Protein AF-A0A9W9PNL8-F1 (afdb_monomer)

Organism: NCBI:txid1132637

pLDDT: mean 71.28, std 20.18, range [30.25, 95.06]

Secondary structure (DSSP, 8-state):
----------HHHHHHHHHHHHHHHHHHHHHHHHHHHHHHHHHTT-S-HHHHHHHHTTT-TTTT--------TTS-HHHHHHHHHHHT--SGGGGGTPPPTTTT-EEPPS--SHHHHHHHHHHHHHHHHHHHHHH-S-TT------HHHHHHHHH-SEE----TTS-SS-HHHHHHHHHHHHHHHHHHHT-S-----------------------

Solvent-accessible surface area (backbone atoms only — not comparable to full-atom values): 13381 Å² total; per-residue (Å²): 134,86,82,76,83,75,74,86,68,51,67,60,55,52,43,51,51,50,53,50,54,46,28,54,54,36,28,54,54,45,51,51,51,52,37,53,53,43,54,53,52,57,72,65,64,65,94,43,55,69,63,47,43,64,70,44,27,86,67,41,73,66,58,74,56,82,78,80,78,81,68,61,91,83,57,60,68,66,64,56,51,42,53,51,58,47,50,66,53,80,47,70,75,58,55,69,74,58,76,56,87,52,36,35,22,54,36,71,44,77,48,81,46,72,68,56,44,50,55,50,43,55,49,50,27,51,54,52,35,56,53,46,58,74,76,45,95,58,92,84,74,76,59,75,73,58,66,67,57,56,41,41,37,66,71,25,62,44,75,42,81,65,65,70,61,78,53,94,50,64,66,69,57,59,53,50,53,51,51,54,52,50,53,53,50,51,54,60,67,63,69,59,83,77,85,72,85,81,85,82,85,85,92,79,88,84,84,92,83,85,88,90,82,88,133

Sequence (215 aa):
MSSGAQSDTNPGETMRLAVERFRTRMESSNRCFIQDCVDEIEAMRLLTEDGKFSLMRPYWYELGVTGLSDWNYDAPRGPVLRARETENVSRLEDLKTIFHEHMDGIIPPMLVTDKWRQIFLETIENVCNEAAVQDKKDEDFHIPVCDELGHFIKYANGVQHPDFCRSGKASTQYIKEHLDLRHKTLARNSTRPLVIERRFEPLCPPSVQGMTNMQ

Structure (mmCIF, N/CA/C/O backbone):
data_AF-A0A9W9PNL8-F1
#
_entry.id   AF-A0A9W9PNL8-F1
#
loop_
_atom_site.group_PDB
_atom_site.id
_atom_site.type_symbol
_atom_site.label_atom_id
_atom_site.label_alt_id
_atom_site.label_comp_id
_atom_site.label_asym_id
_atom_site.label_entity_id
_atom_site.label_seq_id
_atom_site.pdbx_PDB_ins_code
_atom_site.Cartn_x
_atom_site.Cartn_y
_atom_site.Cartn_z
_atom_site.occupancy
_atom_site.B_iso_or_equiv
_atom_site.auth_seq_id
_atom_site.auth_comp_id
_atom_site.auth_asym_id
_atom_site.auth_atom_id
_atom_site.pdbx_PDB_model_num
ATOM 1 N N . MET A 1 1 ? 5.264 -40.885 -23.121 1.00 36.53 1 MET A N 1
ATOM 2 C CA . MET A 1 1 ? 6.037 -39.691 -22.724 1.00 36.53 1 MET A CA 1
ATOM 3 C C . MET A 1 1 ? 5.037 -38.567 -22.534 1.00 36.53 1 MET A C 1
ATOM 5 O O . MET A 1 1 ? 4.408 -38.177 -23.506 1.00 36.53 1 MET A O 1
ATOM 9 N N . SER A 1 2 ? 4.778 -38.174 -21.286 1.00 40.66 2 SER A N 1
ATOM 10 C CA . SER A 1 2 ? 3.803 -37.127 -20.965 1.00 40.66 2 SER A CA 1
ATOM 11 C C . SER A 1 2 ? 4.512 -35.780 -21.056 1.00 40.66 2 SER A C 1
ATOM 13 O O . SER A 1 2 ? 5.434 -35.522 -20.285 1.00 40.66 2 SER A O 1
ATOM 15 N N . SER A 1 3 ? 4.145 -34.976 -22.051 1.00 45.09 3 SER A N 1
ATOM 16 C CA . SER A 1 3 ? 4.604 -33.597 -22.194 1.00 45.09 3 SER A CA 1
ATOM 17 C C . SER A 1 3 ? 3.901 -32.770 -21.120 1.00 45.09 3 SER A C 1
ATOM 19 O O . SER A 1 3 ? 2.686 -32.585 -21.160 1.00 45.09 3 SER A O 1
ATOM 21 N N . GLY A 1 4 ? 4.656 -32.368 -20.097 1.00 41.53 4 GLY A N 1
ATOM 22 C CA . GLY A 1 4 ? 4.185 -31.422 -19.096 1.00 41.53 4 GLY A CA 1
ATOM 23 C C . GLY A 1 4 ? 3.930 -30.077 -19.764 1.00 41.53 4 GLY A C 1
ATOM 24 O O . GLY A 1 4 ? 4.811 -29.546 -20.434 1.00 41.53 4 GLY A O 1
ATOM 25 N N . ALA A 1 5 ? 2.721 -29.550 -19.590 1.00 45.75 5 ALA A N 1
ATOM 26 C CA . ALA A 1 5 ? 2.359 -28.213 -20.020 1.00 45.75 5 ALA A CA 1
ATOM 27 C C . ALA A 1 5 ? 3.244 -27.192 -19.286 1.00 45.75 5 ALA A C 1
ATOM 29 O O . ALA A 1 5 ? 3.021 -26.898 -18.112 1.00 45.75 5 ALA A O 1
ATOM 30 N N . GLN A 1 6 ? 4.261 -26.664 -19.968 1.00 48.19 6 GLN A N 1
ATOM 31 C CA . GLN A 1 6 ? 4.827 -25.370 -19.608 1.00 48.19 6 GLN A CA 1
ATOM 32 C C . GLN A 1 6 ? 3.713 -24.350 -19.840 1.00 48.19 6 GLN A C 1
ATOM 34 O O . GLN A 1 6 ? 3.309 -24.127 -20.979 1.00 48.19 6 GLN A O 1
ATOM 39 N N . SER A 1 7 ? 3.159 -23.776 -18.772 1.00 52.50 7 SER A N 1
ATOM 40 C CA . SER A 1 7 ? 2.332 -22.588 -18.938 1.00 52.50 7 SER A CA 1
ATOM 41 C C . SER A 1 7 ? 3.253 -21.470 -19.416 1.00 52.50 7 SER A C 1
ATOM 43 O O . SER A 1 7 ? 4.093 -20.995 -18.648 1.00 52.50 7 SER A O 1
ATOM 45 N N . ASP A 1 8 ? 3.112 -21.072 -20.681 1.00 54.34 8 ASP A N 1
ATOM 46 C CA . ASP A 1 8 ? 3.615 -19.802 -21.211 1.00 54.34 8 ASP A CA 1
ATOM 47 C C . ASP A 1 8 ? 3.044 -18.677 -20.346 1.00 54.34 8 ASP A C 1
ATOM 49 O O . ASP A 1 8 ? 1.944 -18.166 -20.564 1.00 54.34 8 ASP A O 1
ATOM 53 N N . THR A 1 9 ? 3.751 -18.349 -19.271 1.00 67.44 9 THR A N 1
ATOM 54 C CA . THR A 1 9 ? 3.271 -17.378 -18.297 1.00 67.44 9 THR A CA 1
ATOM 55 C C . THR A 1 9 ? 3.863 -16.047 -18.712 1.00 67.44 9 THR A C 1
ATOM 57 O O . THR A 1 9 ? 5.025 -15.766 -18.432 1.00 67.44 9 THR A O 1
ATOM 60 N N . ASN A 1 10 ? 3.072 -15.261 -19.446 1.00 87.38 10 ASN A N 1
ATOM 61 C CA . ASN A 1 10 ? 3.422 -13.905 -19.866 1.00 87.38 10 ASN A CA 1
ATOM 62 C C . ASN A 1 10 ? 4.038 -13.136 -18.672 1.00 87.38 10 ASN A C 1
ATOM 64 O O . ASN A 1 10 ? 3.375 -13.022 -17.638 1.00 87.38 10 ASN A O 1
ATOM 68 N N . PRO A 1 11 ? 5.273 -12.609 -18.773 1.00 86.44 11 PRO A N 1
ATOM 69 C CA . PRO A 1 11 ? 5.954 -11.946 -17.657 1.00 86.44 11 PRO A CA 1
ATOM 70 C C . PRO A 1 11 ? 5.155 -10.758 -17.103 1.00 86.44 11 PRO A C 1
ATOM 72 O O . PRO A 1 11 ? 5.094 -10.562 -15.887 1.00 86.44 11 PRO A O 1
ATOM 75 N N . GLY A 1 12 ? 4.436 -10.031 -17.964 1.00 88.06 12 GLY A N 1
ATOM 76 C CA . GLY A 1 12 ? 3.546 -8.950 -17.545 1.00 88.06 12 GLY A CA 1
ATOM 77 C C . GLY A 1 12 ? 2.319 -9.430 -16.764 1.00 88.06 12 GLY A C 1
ATOM 78 O O . GLY A 1 12 ? 1.821 -8.703 -15.905 1.00 88.06 12 GLY A O 1
ATOM 79 N N . GLU A 1 13 ? 1.840 -10.645 -17.027 1.00 91.38 13 GLU A N 1
ATOM 80 C CA . GLU A 1 13 ? 0.741 -11.268 -16.282 1.00 91.38 13 GLU A CA 1
ATOM 81 C C . GLU A 1 13 ? 1.237 -11.854 -14.954 1.00 91.38 13 GLU A C 1
ATOM 83 O O . GLU A 1 13 ? 0.602 -11.677 -13.915 1.00 91.38 13 GLU A O 1
ATOM 88 N N . THR A 1 14 ? 2.425 -12.462 -14.957 1.00 93.75 14 THR A N 1
ATOM 89 C CA . THR A 1 14 ? 3.111 -12.903 -13.735 1.00 93.75 14 THR A CA 1
ATOM 90 C C . THR A 1 14 ? 3.314 -11.737 -12.770 1.00 93.75 14 THR A C 1
ATOM 92 O O . THR A 1 14 ? 2.994 -11.860 -11.587 1.00 93.75 14 THR A O 1
ATOM 95 N N . MET A 1 15 ? 3.785 -10.587 -13.266 1.00 94.12 15 MET A N 1
ATOM 96 C CA . MET A 1 15 ? 3.968 -9.384 -12.453 1.00 94.12 15 MET A CA 1
ATOM 97 C C . MET A 1 15 ? 2.635 -8.845 -11.920 1.00 94.12 15 MET A C 1
ATOM 99 O O . MET A 1 15 ? 2.543 -8.529 -10.734 1.00 94.12 15 MET A O 1
ATOM 103 N N . ARG A 1 16 ? 1.583 -8.800 -12.753 1.00 93.81 16 ARG A N 1
ATOM 104 C CA . ARG A 1 16 ? 0.232 -8.400 -12.320 1.00 93.81 16 ARG A CA 1
ATOM 105 C C . ARG A 1 16 ? -0.234 -9.238 -11.132 1.00 93.81 16 ARG A C 1
ATOM 107 O O . ARG A 1 16 ? -0.609 -8.694 -10.096 1.00 93.81 16 ARG A O 1
ATOM 114 N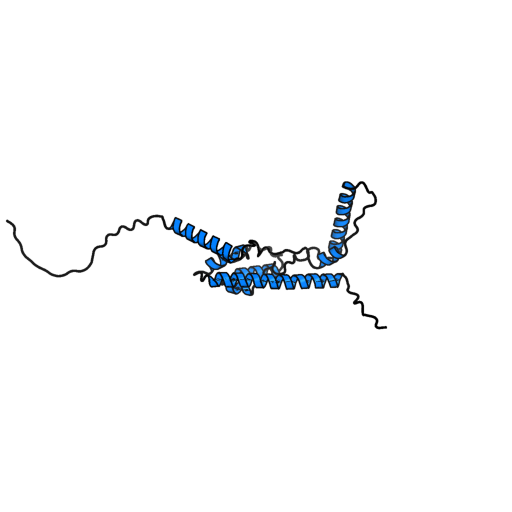 N . LEU A 1 17 ? -0.146 -10.562 -11.263 1.00 94.75 17 LEU A N 1
ATOM 115 C CA . LEU A 1 17 ? -0.537 -11.507 -10.217 1.00 94.75 17 LEU A CA 1
ATOM 116 C C . LEU A 1 17 ? 0.339 -11.380 -8.965 1.00 94.75 17 LEU A C 1
ATOM 118 O O . LEU A 1 17 ? -0.160 -11.536 -7.852 1.00 94.75 17 LEU A O 1
ATOM 122 N N . ALA A 1 18 ? 1.635 -11.103 -9.118 1.00 94.19 18 ALA A N 1
ATOM 123 C CA . ALA A 1 18 ? 2.538 -10.890 -7.990 1.00 94.19 18 ALA A CA 1
ATOM 124 C C . ALA A 1 18 ? 2.160 -9.631 -7.195 1.00 94.19 18 ALA A C 1
ATOM 126 O O . ALA A 1 18 ? 2.044 -9.697 -5.969 1.00 94.19 18 ALA A O 1
ATOM 127 N N . VAL A 1 19 ? 1.897 -8.517 -7.886 1.00 90.94 19 VAL A N 1
ATOM 128 C CA . VAL A 1 19 ? 1.433 -7.265 -7.272 1.00 90.94 19 VAL A CA 1
ATOM 129 C C . VAL A 1 19 ? 0.074 -7.462 -6.601 1.00 90.94 19 VAL A C 1
ATOM 131 O O . VAL A 1 19 ? -0.110 -7.026 -5.469 1.00 90.94 19 VAL A O 1
ATOM 134 N N . GLU A 1 20 ? -0.863 -8.173 -7.227 1.00 93.12 20 GLU A N 1
ATOM 135 C CA . GLU A 1 20 ? -2.165 -8.479 -6.618 1.00 93.12 20 GLU A CA 1
ATOM 136 C C . GLU A 1 20 ? -2.035 -9.330 -5.352 1.00 93.12 20 GLU A C 1
ATOM 138 O O . GLU A 1 20 ? -2.621 -8.998 -4.322 1.00 93.12 20 GLU A O 1
ATOM 143 N N . ARG A 1 21 ? -1.208 -10.381 -5.378 1.00 94.56 21 ARG A N 1
ATOM 144 C CA . ARG A 1 21 ? -0.931 -11.196 -4.183 1.00 94.56 21 ARG A CA 1
ATOM 145 C C . ARG A 1 21 ? -0.302 -10.367 -3.069 1.00 94.56 21 ARG A C 1
ATOM 147 O O . ARG A 1 21 ? -0.660 -10.551 -1.905 1.00 94.56 21 ARG A O 1
ATOM 154 N N . PHE A 1 22 ? 0.621 -9.468 -3.413 1.00 91.81 22 PHE A N 1
ATOM 155 C CA . PHE A 1 22 ? 1.216 -8.540 -2.457 1.00 91.81 22 PHE A CA 1
ATOM 156 C C . PHE A 1 22 ? 0.147 -7.637 -1.834 1.00 91.81 22 PHE A C 1
ATOM 158 O O . PHE A 1 22 ? 0.047 -7.607 -0.609 1.00 91.81 22 PHE A O 1
ATOM 165 N N . ARG A 1 23 ? -0.702 -7.001 -2.656 1.00 90.75 23 ARG A N 1
ATOM 166 C CA . ARG A 1 23 ? -1.816 -6.144 -2.211 1.00 90.75 23 ARG A CA 1
ATOM 167 C C . ARG A 1 23 ? -2.710 -6.868 -1.218 1.00 90.75 23 ARG A C 1
ATOM 169 O O . ARG A 1 23 ? -2.900 -6.388 -0.109 1.00 90.75 23 ARG A O 1
ATOM 176 N N . THR A 1 24 ? -3.200 -8.054 -1.578 1.00 90.25 24 THR A N 1
ATOM 177 C CA . THR A 1 24 ? -4.095 -8.834 -0.714 1.00 90.25 24 THR A CA 1
ATOM 178 C C . THR A 1 24 ? -3.428 -9.220 0.603 1.00 90.25 24 THR A C 1
ATOM 180 O O . THR A 1 24 ? -4.051 -9.125 1.662 1.00 90.25 24 THR A O 1
ATOM 183 N N . ARG A 1 25 ? -2.161 -9.653 0.564 1.00 91.38 25 ARG A N 1
ATOM 184 C CA . ARG A 1 25 ? -1.433 -10.060 1.771 1.00 91.38 25 ARG A CA 1
ATOM 185 C C . ARG A 1 25 ? -1.177 -8.875 2.699 1.00 91.38 25 ARG A C 1
ATOM 187 O O . ARG A 1 25 ? -1.405 -8.998 3.902 1.00 91.38 25 ARG A O 1
ATOM 194 N N . MET A 1 26 ? -0.721 -7.755 2.144 1.00 88.62 26 MET A N 1
ATOM 195 C CA . MET A 1 26 ? -0.473 -6.525 2.892 1.00 88.62 26 MET A CA 1
ATOM 196 C C . MET A 1 26 ? -1.762 -5.959 3.474 1.00 88.62 26 MET A C 1
ATOM 198 O O . MET A 1 26 ? -1.804 -5.692 4.671 1.00 88.62 26 MET A O 1
ATOM 202 N N . GLU A 1 27 ? -2.829 -5.877 2.677 1.00 89.06 27 GLU A N 1
ATOM 203 C CA . GLU A 1 27 ? -4.133 -5.399 3.139 1.00 89.06 27 GLU A CA 1
ATOM 204 C C . GLU A 1 27 ? -4.661 -6.250 4.290 1.00 89.06 27 GLU A C 1
ATOM 206 O O . GLU A 1 27 ? -5.053 -5.711 5.320 1.00 89.06 27 GLU A O 1
ATOM 211 N N . SER A 1 28 ? -4.616 -7.576 4.151 1.00 88.75 28 SER A N 1
ATOM 212 C CA . SER A 1 28 ? -5.088 -8.487 5.198 1.00 88.75 28 SER A CA 1
ATOM 213 C C . SER A 1 28 ? -4.288 -8.313 6.490 1.00 88.75 28 SER A C 1
ATOM 215 O O . SER A 1 28 ? -4.872 -8.187 7.562 1.00 88.75 28 SER A O 1
ATOM 217 N N . SER A 1 29 ? -2.956 -8.255 6.394 1.00 87.88 29 SER A N 1
ATOM 218 C CA . SER A 1 29 ? -2.083 -8.079 7.560 1.00 87.88 29 SER A CA 1
ATOM 219 C C . SER A 1 29 ? -2.316 -6.736 8.253 1.00 87.88 29 SER A C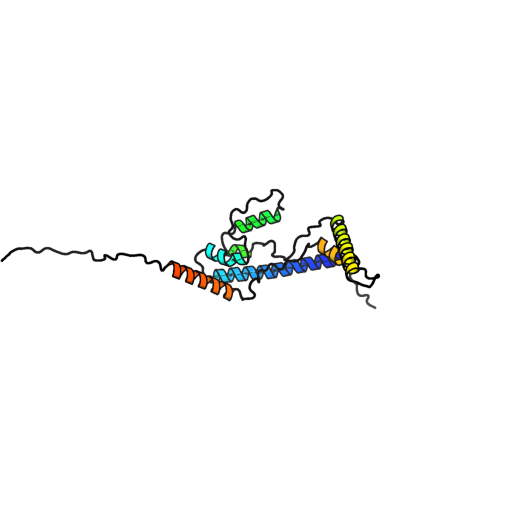 1
ATOM 221 O O . SER A 1 29 ? -2.427 -6.682 9.476 1.00 87.88 29 SER A O 1
ATOM 223 N N . ASN A 1 30 ? -2.407 -5.656 7.478 1.00 86.75 30 ASN A N 1
ATOM 224 C CA . ASN A 1 30 ? -2.614 -4.311 8.002 1.00 86.75 30 ASN A CA 1
ATOM 225 C C . ASN A 1 30 ? -4.019 -4.151 8.593 1.00 86.75 30 ASN A C 1
ATOM 227 O O . ASN A 1 30 ? -4.176 -3.515 9.630 1.00 86.75 30 ASN A O 1
ATOM 231 N N . ARG A 1 31 ? -5.038 -4.776 7.993 1.00 88.06 31 ARG A N 1
ATOM 232 C CA . ARG A 1 31 ? -6.397 -4.807 8.543 1.00 88.06 31 ARG A CA 1
ATOM 233 C C . ARG A 1 31 ? -6.441 -5.517 9.892 1.00 88.06 31 ARG A C 1
ATOM 235 O O . ARG A 1 31 ? -7.029 -4.968 10.818 1.00 88.06 31 ARG A O 1
ATOM 242 N N . CYS A 1 32 ? -5.801 -6.682 10.014 1.00 88.69 32 CYS A N 1
ATOM 243 C CA . CYS A 1 32 ? -5.699 -7.380 11.298 1.00 88.69 32 CYS A CA 1
ATOM 244 C C . CYS A 1 32 ? -5.001 -6.509 12.348 1.00 88.69 32 CYS A C 1
ATOM 246 O O . CYS A 1 32 ? -5.521 -6.352 13.443 1.00 88.69 32 CYS A O 1
ATOM 248 N N . PHE A 1 33 ? -3.885 -5.864 11.994 1.00 87.38 33 PHE A N 1
ATOM 249 C CA . PHE A 1 33 ? -3.182 -4.963 12.910 1.00 87.38 33 PHE A CA 1
ATOM 250 C C . PHE A 1 33 ? -4.078 -3.821 13.415 1.00 87.38 33 PHE A C 1
ATOM 252 O O . PHE A 1 33 ? -4.132 -3.549 14.612 1.00 87.38 33 PHE A O 1
ATOM 259 N N . ILE A 1 34 ? -4.807 -3.159 12.512 1.00 86.25 34 ILE A N 1
ATOM 260 C CA . ILE A 1 34 ? -5.729 -2.081 12.884 1.00 86.25 34 ILE A CA 1
ATOM 261 C C . ILE A 1 34 ? -6.836 -2.605 13.803 1.00 86.25 34 ILE A C 1
ATOM 263 O O . ILE A 1 34 ? -7.163 -1.943 14.785 1.00 86.25 34 ILE A O 1
ATOM 267 N N . GLN A 1 35 ? -7.383 -3.791 13.526 1.00 89.25 35 GLN A N 1
ATOM 268 C CA . GLN A 1 35 ? -8.380 -4.427 14.391 1.00 89.25 35 GLN A CA 1
ATOM 269 C C . GLN A 1 35 ? -7.825 -4.705 15.790 1.00 89.25 35 GLN A C 1
ATOM 271 O O . GLN A 1 35 ? -8.466 -4.312 16.762 1.00 89.25 35 GLN A O 1
ATOM 276 N N . ASP A 1 36 ? -6.620 -5.270 15.891 1.00 88.44 36 ASP A N 1
ATOM 277 C CA . ASP A 1 36 ? -5.954 -5.537 17.170 1.00 88.44 36 ASP A CA 1
ATOM 278 C C . ASP A 1 36 ? -5.736 -4.241 17.971 1.00 88.44 36 ASP A C 1
ATOM 280 O O . ASP A 1 36 ? -5.999 -4.195 19.174 1.00 88.44 36 ASP A O 1
ATOM 284 N N . CYS A 1 37 ? -5.309 -3.156 17.311 1.00 87.69 37 CYS A N 1
ATOM 285 C CA . CYS A 1 37 ? -5.159 -1.849 17.954 1.00 87.69 37 CYS A CA 1
ATOM 286 C C . CYS A 1 37 ? -6.491 -1.291 18.466 1.00 87.69 37 CYS A C 1
ATOM 288 O O . CYS A 1 37 ? -6.544 -0.758 19.576 1.00 87.69 37 CYS A O 1
ATOM 290 N N . VAL A 1 38 ? -7.560 -1.402 17.674 1.00 90.12 38 VAL A N 1
ATOM 291 C CA . VAL A 1 38 ? -8.897 -0.957 18.088 1.00 90.12 38 VAL A CA 1
ATOM 292 C C . VAL A 1 38 ? -9.379 -1.776 19.286 1.00 90.12 38 VAL A C 1
ATOM 294 O O . VAL A 1 38 ? -9.762 -1.186 20.295 1.00 90.12 38 VAL A O 1
ATOM 297 N N . ASP A 1 39 ? -9.289 -3.107 19.222 1.00 90.25 39 ASP A N 1
ATOM 298 C CA . ASP A 1 39 ? -9.700 -4.010 20.304 1.00 90.25 39 ASP A CA 1
ATOM 299 C C . ASP A 1 39 ? -8.932 -3.733 21.603 1.00 90.25 39 ASP A C 1
ATOM 301 O O . ASP A 1 39 ? -9.516 -3.708 22.691 1.00 90.25 39 ASP A O 1
ATOM 305 N N . GLU A 1 40 ? -7.628 -3.471 21.507 1.00 87.94 40 GLU A N 1
ATOM 306 C CA . GLU A 1 40 ? -6.807 -3.124 22.662 1.00 87.94 40 GLU A CA 1
ATOM 307 C C . GLU A 1 40 ? -7.221 -1.787 23.289 1.00 87.94 40 GLU A C 1
ATOM 309 O O . GLU A 1 40 ? -7.372 -1.699 24.512 1.00 87.94 40 GLU A O 1
ATOM 314 N N . ILE A 1 41 ? -7.422 -0.744 22.479 1.00 89.19 41 ILE A N 1
ATOM 315 C CA . ILE A 1 41 ? -7.844 0.574 22.972 1.00 89.19 41 ILE A CA 1
ATOM 316 C C . ILE A 1 41 ? -9.241 0.490 23.606 1.00 89.19 41 ILE A C 1
ATOM 318 O O . ILE A 1 41 ? -9.489 1.097 24.651 1.00 89.19 41 ILE A O 1
ATOM 322 N N . GLU A 1 42 ? -10.149 -0.290 23.025 1.00 89.25 42 GLU A N 1
ATOM 323 C CA . GLU A 1 42 ? -11.487 -0.526 23.575 1.00 89.25 42 GLU A CA 1
ATOM 324 C C . GLU A 1 42 ? -11.434 -1.289 24.905 1.00 89.25 42 GLU A C 1
ATOM 326 O O . GLU A 1 42 ? -12.127 -0.932 25.867 1.00 89.25 42 GLU A O 1
ATOM 331 N N . ALA A 1 43 ? -10.534 -2.268 25.031 1.00 90.81 43 ALA A N 1
ATOM 332 C CA . ALA A 1 43 ? -10.311 -2.999 26.277 1.00 90.81 43 ALA A CA 1
ATOM 333 C C . ALA A 1 43 ? -9.815 -2.103 27.429 1.00 90.81 43 ALA A C 1
ATOM 335 O O . ALA A 1 43 ? -10.029 -2.438 28.599 1.00 90.81 43 ALA A O 1
ATOM 336 N N . MET A 1 44 ? -9.219 -0.941 27.133 1.00 87.94 44 MET A N 1
ATOM 337 C CA . MET A 1 44 ? -8.813 0.046 28.146 1.00 87.94 44 MET A CA 1
ATOM 338 C C . MET A 1 44 ? -9.991 0.799 28.771 1.00 87.94 44 MET A C 1
ATOM 340 O O . MET A 1 44 ? -9.795 1.501 29.764 1.00 87.94 44 MET A O 1
ATOM 344 N N . ARG A 1 45 ? -11.211 0.652 28.229 1.00 87.50 45 ARG A N 1
ATOM 345 C CA . ARG A 1 45 ? -12.449 1.260 28.754 1.00 87.50 45 ARG A CA 1
ATOM 346 C C . ARG A 1 45 ? -12.324 2.767 28.983 1.00 87.50 45 ARG A C 1
ATOM 348 O O . ARG A 1 45 ? -12.768 3.297 30.004 1.00 87.50 45 ARG A O 1
ATOM 355 N N . LEU A 1 46 ? -11.698 3.458 28.031 1.00 85.75 46 LEU A N 1
ATOM 356 C CA . LEU A 1 46 ? -11.600 4.913 28.061 1.00 85.75 46 LEU A CA 1
ATOM 357 C C . LEU A 1 46 ? -12.999 5.536 28.022 1.00 85.75 46 LEU A C 1
ATOM 359 O O . LEU A 1 46 ? -13.885 5.066 27.312 1.00 85.75 46 LEU A O 1
ATOM 363 N N . LEU A 1 47 ? -13.182 6.613 28.787 1.00 83.19 47 LEU A N 1
ATOM 364 C CA . LEU A 1 47 ? -14.487 7.255 28.963 1.00 83.19 47 LEU A CA 1
ATOM 365 C C . LEU A 1 47 ? -14.948 8.055 27.734 1.00 83.19 47 LEU A C 1
ATOM 367 O O . LEU A 1 47 ? -16.135 8.349 27.626 1.00 83.19 47 LEU A O 1
ATOM 371 N N . THR A 1 48 ? -14.035 8.437 26.834 1.00 88.12 48 THR A N 1
ATOM 372 C CA . THR A 1 48 ? -14.336 9.287 25.671 1.00 88.12 48 THR A CA 1
ATOM 373 C C . THR A 1 48 ? -13.716 8.744 24.386 1.00 88.12 48 THR A C 1
ATOM 375 O O . THR A 1 48 ? -12.594 8.233 24.398 1.00 88.12 48 THR A O 1
ATOM 378 N N . GLU A 1 49 ? -14.421 8.917 23.264 1.00 89.00 49 GLU A N 1
ATOM 379 C CA . GLU A 1 49 ? -13.917 8.575 21.923 1.00 89.00 49 GLU A CA 1
ATOM 380 C C . GLU A 1 49 ? -12.684 9.412 21.550 1.00 89.00 49 GLU A C 1
ATOM 382 O O . GLU A 1 49 ? -11.713 8.872 21.038 1.00 89.00 49 GLU A O 1
ATOM 387 N N . ASP A 1 50 ? -12.622 10.689 21.937 1.00 85.75 50 ASP A N 1
ATOM 388 C CA . ASP A 1 50 ? -11.424 11.526 21.743 1.00 85.75 50 ASP A CA 1
ATOM 389 C C . ASP A 1 50 ? -10.166 10.944 22.408 1.00 85.75 50 ASP A C 1
ATOM 391 O O . ASP A 1 50 ? -9.046 11.064 21.892 1.00 85.75 50 ASP A O 1
ATOM 395 N N . GLY A 1 51 ? -10.340 10.305 23.571 1.00 85.19 51 GLY A N 1
ATOM 396 C CA . GLY A 1 51 ? -9.269 9.594 24.261 1.00 85.19 51 GLY A CA 1
ATOM 397 C C . GLY A 1 51 ? -8.782 8.394 23.453 1.00 85.19 51 GLY A C 1
ATOM 398 O O . GLY A 1 51 ? -7.573 8.193 23.329 1.00 85.19 51 GLY A O 1
ATOM 399 N N . LYS A 1 52 ? -9.714 7.653 22.851 1.00 89.00 52 LYS A N 1
ATOM 400 C CA . LYS A 1 52 ? -9.435 6.512 21.976 1.00 89.00 52 LYS A CA 1
ATOM 401 C C . LYS A 1 52 ? -8.764 6.940 20.669 1.00 89.00 52 LYS A C 1
ATOM 403 O O . LYS A 1 52 ? -7.693 6.435 20.337 1.00 89.00 52 LYS A O 1
ATOM 408 N N . PHE A 1 53 ? -9.309 7.941 19.978 1.00 87.62 53 PHE A N 1
ATOM 409 C CA . PHE A 1 53 ? -8.727 8.495 18.753 1.00 87.62 53 PHE A CA 1
ATOM 410 C C . PHE A 1 53 ? -7.320 9.040 18.979 1.00 87.62 53 PHE A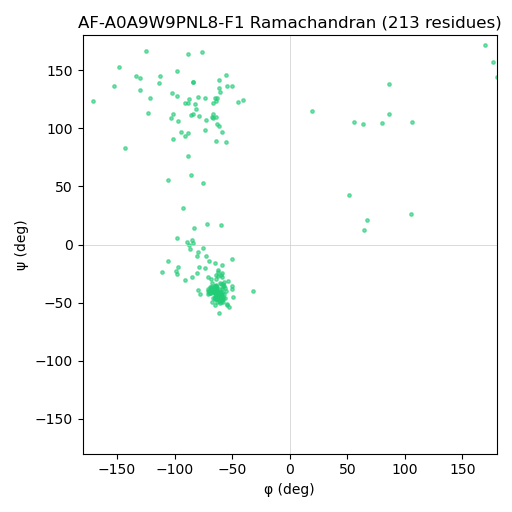 C 1
ATOM 412 O O . PHE A 1 53 ? -6.436 8.824 18.155 1.00 87.62 53 PHE A O 1
ATOM 419 N N . SER A 1 54 ? -7.065 9.676 20.126 1.00 84.69 54 SER A N 1
ATOM 420 C CA . SER A 1 54 ? -5.716 10.128 20.487 1.00 84.69 54 SER A CA 1
ATOM 421 C C . SER A 1 54 ? -4.683 8.997 20.508 1.00 84.69 54 SER A C 1
ATOM 423 O O . SER A 1 54 ? -3.526 9.245 20.172 1.00 84.69 54 SER A O 1
ATOM 425 N N . LEU A 1 55 ? -5.074 7.787 20.922 1.00 85.12 55 LEU A N 1
ATOM 426 C CA . LEU A 1 55 ? -4.194 6.613 20.936 1.00 85.12 55 LEU A CA 1
ATOM 427 C C . LEU A 1 55 ? -4.063 5.955 19.561 1.00 85.12 55 LEU A C 1
ATOM 429 O O . LEU A 1 55 ? -3.044 5.327 19.295 1.00 85.12 55 LEU A O 1
ATOM 433 N N . MET A 1 56 ? -5.056 6.132 18.688 1.00 86.69 56 MET A N 1
ATOM 434 C CA . MET A 1 56 ? -5.057 5.574 17.335 1.00 86.69 56 MET A CA 1
ATOM 435 C C . MET A 1 56 ? -4.309 6.446 16.313 1.00 86.69 56 MET A C 1
ATOM 437 O O . MET A 1 56 ? -3.734 5.933 15.356 1.00 86.69 56 MET A O 1
ATOM 441 N N . ARG A 1 57 ? -4.247 7.766 16.532 1.00 82.88 57 ARG A N 1
ATOM 442 C CA . ARG A 1 57 ? -3.576 8.739 15.646 1.00 82.88 57 ARG A CA 1
ATOM 443 C C . ARG A 1 57 ? -2.133 8.409 15.232 1.00 82.88 57 ARG A C 1
ATOM 445 O O . ARG A 1 57 ? -1.793 8.720 14.095 1.00 82.88 57 ARG A O 1
ATOM 452 N N . PRO A 1 58 ? -1.268 7.799 16.069 1.00 78.56 58 PRO A N 1
ATOM 453 C CA . PRO A 1 58 ? 0.064 7.373 15.630 1.00 78.56 58 PRO A CA 1
ATOM 454 C C . PRO A 1 58 ? 0.042 6.374 14.466 1.00 78.56 58 PRO A C 1
ATOM 456 O O . PRO A 1 58 ? 0.987 6.342 13.682 1.00 78.56 58 PRO A O 1
ATOM 459 N N . TYR A 1 59 ? -1.028 5.584 14.357 1.00 77.56 59 TYR A N 1
ATOM 460 C CA . TYR A 1 59 ? -1.239 4.589 13.306 1.00 77.56 59 TYR A CA 1
ATOM 461 C C . TYR A 1 59 ? -2.130 5.121 12.179 1.00 77.56 59 TYR A C 1
ATOM 463 O O . TYR A 1 59 ? -2.036 4.650 11.052 1.00 77.56 59 TYR A O 1
ATOM 471 N N . TRP A 1 60 ? -2.982 6.107 12.474 1.00 80.19 60 TRP A N 1
ATOM 472 C CA . TRP A 1 60 ? -3.943 6.680 11.535 1.00 80.19 60 TRP A CA 1
ATOM 473 C C . TRP A 1 60 ? -4.078 8.190 11.763 1.00 80.19 60 TRP A C 1
ATOM 475 O O . TRP A 1 60 ? -4.964 8.669 12.476 1.00 80.19 60 TRP A O 1
ATOM 485 N N . TYR A 1 61 ? -3.149 8.947 11.177 1.00 74.69 61 TYR A N 1
ATOM 486 C CA . TYR A 1 61 ? -2.936 10.370 11.470 1.00 74.69 61 TYR A CA 1
ATOM 487 C C . TYR A 1 61 ? -4.161 11.255 11.196 1.00 74.69 61 TYR A C 1
ATOM 489 O O . TYR A 1 61 ? -4.413 12.205 11.935 1.00 74.69 61 TYR A O 1
ATOM 497 N N . GLU A 1 62 ? -4.950 10.912 10.178 1.00 71.44 62 GLU A N 1
ATOM 498 C CA . GLU A 1 62 ? -6.110 11.693 9.724 1.00 71.44 62 GLU A CA 1
ATOM 499 C C . GLU A 1 62 ? -7.341 11.573 10.646 1.00 71.44 62 GLU A C 1
ATOM 501 O O . GLU A 1 62 ? -8.352 12.240 10.429 1.00 71.44 62 GLU A O 1
ATOM 506 N N . LEU A 1 63 ? -7.279 10.760 11.711 1.00 72.75 63 LEU A N 1
ATOM 507 C CA . LEU A 1 63 ? -8.430 10.530 12.587 1.00 72.75 63 LEU A CA 1
ATOM 508 C C . LEU A 1 63 ? -8.868 11.761 13.382 1.00 72.75 63 LEU A C 1
ATOM 510 O O . LEU A 1 63 ? -8.137 12.290 14.235 1.00 72.75 63 LEU A O 1
ATOM 514 N N . GLY A 1 64 ? -10.129 12.143 13.174 1.00 62.69 64 GLY A N 1
ATOM 515 C CA . GLY A 1 64 ? -10.777 13.242 13.885 1.00 62.69 64 GLY A CA 1
ATOM 516 C C . GLY A 1 64 ? -10.181 14.611 13.555 1.00 62.69 64 GLY A C 1
ATOM 517 O O . GLY A 1 64 ? -10.296 15.531 14.364 1.00 62.69 64 GLY A O 1
ATOM 518 N N . VAL A 1 65 ? -9.495 14.746 12.415 1.00 62.66 65 VAL A N 1
ATOM 519 C CA . VAL A 1 65 ? -9.068 16.040 11.876 1.00 62.66 65 VAL A CA 1
ATOM 520 C C . VAL A 1 65 ? -10.174 16.544 10.952 1.00 62.66 65 VAL A C 1
ATOM 522 O O . VAL A 1 65 ? -10.228 16.199 9.780 1.00 62.66 65 VAL A O 1
ATOM 525 N N . THR A 1 66 ? -11.084 17.356 11.483 1.00 52.88 66 THR A N 1
ATOM 526 C CA . THR A 1 66 ? -12.095 18.045 10.671 1.00 52.88 66 THR A CA 1
ATOM 527 C C . THR A 1 66 ? -11.485 19.278 10.010 1.00 52.88 66 THR A C 1
ATOM 529 O O . THR A 1 66 ? -10.955 20.139 10.716 1.00 52.88 66 THR A O 1
ATOM 532 N N . GLY A 1 67 ? -11.613 19.411 8.686 1.00 51.47 67 GLY A N 1
ATOM 533 C CA . GLY A 1 67 ? -11.320 20.668 7.986 1.00 51.47 67 GLY A CA 1
ATOM 534 C C . GLY A 1 67 ? -10.022 20.716 7.180 1.00 51.47 67 GLY A C 1
ATOM 535 O O . GLY A 1 67 ? -9.525 21.808 6.924 1.00 51.47 67 GLY A O 1
ATOM 536 N N . LEU A 1 68 ? -9.500 19.582 6.700 1.00 50.78 68 LEU A N 1
ATOM 537 C CA . LEU A 1 68 ? -8.438 19.557 5.673 1.00 50.78 68 LEU A CA 1
ATOM 538 C C . LEU A 1 68 ? -8.948 19.967 4.272 1.00 50.78 68 LEU A C 1
ATOM 540 O O . LEU A 1 68 ? -8.319 19.682 3.256 1.00 50.78 68 LEU A O 1
ATOM 544 N N . SER A 1 69 ? -10.106 20.625 4.192 1.00 47.16 69 SER A N 1
ATOM 545 C CA . SER A 1 69 ? -10.813 20.898 2.948 1.00 47.16 69 SER A CA 1
ATOM 546 C C . SER A 1 69 ? -10.339 22.170 2.245 1.00 47.16 69 SER A C 1
ATOM 548 O O . SER A 1 69 ? -11.145 23.054 1.978 1.00 47.16 69 SER A O 1
ATOM 550 N N . ASP A 1 70 ? -9.061 22.213 1.882 1.00 48.66 70 ASP A N 1
ATOM 551 C CA . ASP A 1 70 ? -8.614 22.906 0.667 1.00 48.66 70 ASP A CA 1
ATOM 552 C C . ASP A 1 70 ? -8.259 21.833 -0.375 1.00 48.66 70 ASP A C 1
ATOM 554 O O . ASP A 1 70 ? -7.139 21.728 -0.875 1.00 48.66 70 ASP A O 1
ATOM 558 N N . TRP A 1 71 ? -9.219 20.948 -0.661 1.00 54.28 71 TRP A N 1
ATOM 559 C CA . TRP A 1 71 ? -9.029 19.915 -1.673 1.00 54.28 71 TRP A CA 1
ATOM 560 C C . TRP A 1 71 ? -9.089 20.551 -3.059 1.00 54.28 71 TRP A C 1
ATOM 562 O O . TRP A 1 71 ? -10.066 21.210 -3.418 1.00 54.28 71 TRP A O 1
ATOM 572 N N . ASN A 1 72 ? -8.050 20.317 -3.857 1.00 51.75 72 ASN A N 1
ATOM 573 C CA . ASN A 1 72 ? -8.051 20.688 -5.263 1.00 51.75 72 ASN A CA 1
ATOM 574 C C . ASN A 1 72 ? -9.200 19.944 -5.976 1.00 51.75 72 ASN A C 1
ATOM 576 O O . ASN A 1 72 ? -9.335 18.732 -5.807 1.00 51.75 72 ASN A O 1
ATOM 580 N N . TYR A 1 73 ? -10.027 20.641 -6.764 1.00 50.19 73 TYR A N 1
ATOM 581 C CA . TYR A 1 73 ? -11.187 20.047 -7.459 1.00 50.19 73 TYR A CA 1
ATOM 582 C C . TYR A 1 73 ? -10.798 18.905 -8.417 1.00 50.19 73 TYR A C 1
ATOM 584 O O . TYR A 1 73 ? -11.640 18.076 -8.762 1.00 50.19 73 TYR A O 1
ATOM 592 N N . ASP A 1 74 ? -9.517 18.838 -8.783 1.00 52.09 74 ASP A N 1
ATOM 593 C CA . ASP A 1 74 ? -8.923 17.805 -9.630 1.00 52.09 74 ASP A CA 1
ATOM 594 C C . ASP A 1 74 ? -8.404 16.578 -8.854 1.00 52.09 74 ASP A C 1
ATOM 596 O O . ASP A 1 74 ? -7.833 15.660 -9.449 1.00 52.09 74 ASP A O 1
ATOM 600 N N . ALA A 1 75 ? -8.574 16.529 -7.528 1.00 52.19 75 ALA A N 1
ATOM 601 C CA . ALA A 1 75 ? -8.170 15.374 -6.736 1.00 52.19 75 ALA A CA 1
ATOM 602 C C . ALA A 1 75 ? -8.951 14.116 -7.178 1.00 52.19 75 ALA A C 1
ATOM 604 O O . ALA A 1 75 ? -10.177 14.166 -7.344 1.00 52.19 75 ALA A O 1
ATOM 605 N N . PRO A 1 76 ? -8.283 12.959 -7.353 1.00 56.16 76 PRO A N 1
ATOM 606 C CA . PRO A 1 76 ? -8.964 11.729 -7.731 1.00 56.16 76 PRO A CA 1
ATOM 607 C C . PRO A 1 76 ? -10.101 11.396 -6.751 1.00 56.16 76 PRO A C 1
ATOM 609 O O . PRO A 1 76 ? -9.942 11.482 -5.533 1.00 56.16 76 PRO A O 1
ATOM 612 N N . ARG A 1 77 ? -11.263 10.982 -7.280 1.00 51.03 77 ARG A N 1
ATOM 613 C CA . ARG A 1 77 ? -12.482 10.749 -6.475 1.00 51.03 77 ARG A CA 1
ATOM 614 C C . ARG A 1 77 ? -12.302 9.727 -5.347 1.00 51.03 77 ARG A C 1
ATOM 616 O O . ARG A 1 77 ? -12.951 9.860 -4.319 1.00 51.03 77 ARG A O 1
ATOM 623 N N . GLY A 1 78 ? -11.446 8.719 -5.533 1.00 61.50 78 GLY A N 1
ATOM 624 C CA . GLY A 1 78 ? -11.179 7.679 -4.530 1.00 61.50 78 GLY A CA 1
ATOM 625 C C . GLY A 1 78 ? -10.598 8.240 -3.223 1.00 61.50 78 GLY A C 1
ATOM 626 O O . GLY A 1 78 ? -11.234 8.091 -2.185 1.00 61.50 78 GLY A O 1
ATOM 627 N N . PRO A 1 79 ? -9.440 8.923 -3.261 1.00 60.22 79 PRO A N 1
ATOM 628 C CA . PRO A 1 79 ? -8.880 9.655 -2.123 1.00 60.22 79 PRO A CA 1
ATOM 629 C C . PRO A 1 79 ? -9.877 10.588 -1.420 1.00 60.22 79 PRO A C 1
ATOM 631 O O . PRO A 1 79 ? -10.001 10.532 -0.202 1.00 60.22 79 PRO A O 1
ATOM 634 N N . VAL A 1 80 ? -10.655 11.372 -2.177 1.00 57.12 80 VAL A N 1
ATOM 635 C CA . VAL A 1 80 ? -11.634 12.322 -1.611 1.00 57.12 80 VAL A CA 1
ATOM 636 C C . VAL A 1 80 ? -12.774 11.613 -0.871 1.00 57.12 80 VAL A C 1
ATOM 638 O O . VAL A 1 80 ? -13.202 12.070 0.187 1.00 57.12 80 VAL A O 1
ATOM 641 N N . LEU A 1 81 ? -13.283 10.499 -1.406 1.00 62.47 81 LEU A N 1
ATOM 642 C CA . LEU A 1 81 ? -14.314 9.706 -0.731 1.00 62.47 81 LEU A CA 1
ATOM 643 C C . LEU A 1 81 ? -13.775 9.056 0.548 1.00 62.47 81 LEU A C 1
ATOM 645 O O . LEU A 1 81 ? -14.449 9.107 1.569 1.00 62.47 81 LEU A O 1
ATOM 649 N N . ARG A 1 82 ? -12.544 8.535 0.526 1.00 65.44 82 ARG A N 1
ATOM 650 C CA . ARG A 1 82 ? -11.911 7.907 1.699 1.00 65.44 82 ARG A CA 1
ATOM 651 C C . ARG A 1 82 ? -11.587 8.893 2.817 1.00 65.44 82 ARG A C 1
ATOM 653 O O . ARG A 1 82 ? -11.804 8.576 3.985 1.00 65.44 82 ARG A O 1
ATOM 660 N N . ALA A 1 83 ? -11.119 10.092 2.467 1.00 63.03 83 ALA A N 1
ATOM 661 C CA . ALA A 1 83 ? -10.923 11.171 3.431 1.00 63.03 83 ALA A CA 1
ATOM 662 C C . ALA A 1 83 ? -12.254 11.518 4.115 1.00 63.03 83 ALA A C 1
ATOM 664 O O . ALA A 1 83 ? -12.319 11.580 5.336 1.00 63.03 83 ALA A O 1
ATOM 665 N N . ARG A 1 84 ? -13.351 11.608 3.349 1.00 63.84 84 ARG A N 1
ATOM 666 C CA . ARG A 1 84 ? -14.698 11.825 3.905 1.00 63.84 84 ARG A CA 1
ATOM 667 C C . ARG A 1 84 ? -15.196 10.658 4.757 1.00 63.84 84 ARG A C 1
ATOM 669 O O . ARG A 1 84 ? -15.838 10.887 5.774 1.00 63.84 84 ARG A O 1
ATOM 676 N N . GLU A 1 85 ? -14.949 9.414 4.359 1.00 68.12 85 GLU A N 1
ATOM 677 C CA . GLU A 1 85 ? -15.301 8.236 5.166 1.00 68.12 85 GLU A CA 1
ATOM 678 C C . GLU A 1 85 ? -14.551 8.239 6.505 1.00 68.12 85 GLU A C 1
ATOM 680 O O . GLU A 1 85 ? -15.157 7.968 7.538 1.00 68.12 85 GLU A O 1
ATOM 685 N N . THR A 1 86 ? -13.276 8.639 6.499 1.00 69.38 86 THR A N 1
ATOM 686 C CA . THR A 1 86 ? -12.437 8.775 7.701 1.00 69.38 86 THR A CA 1
ATOM 687 C C . THR A 1 86 ? -12.855 9.965 8.574 1.00 69.38 86 THR A C 1
ATOM 689 O O . THR A 1 86 ? -12.901 9.844 9.796 1.00 69.38 86 THR A O 1
ATOM 692 N N . GLU A 1 87 ? -13.209 11.107 7.976 1.00 67.88 87 GLU A N 1
ATOM 693 C CA . GLU A 1 87 ? -13.717 12.293 8.688 1.00 67.88 87 GLU A CA 1
ATOM 694 C C . GLU A 1 87 ? -15.055 12.025 9.395 1.00 67.88 87 GLU A C 1
ATOM 696 O O . GLU A 1 87 ? -15.332 12.617 10.436 1.00 67.88 87 GLU A O 1
ATOM 701 N N . ASN A 1 88 ? -15.877 11.118 8.856 1.00 71.19 88 ASN A N 1
ATOM 702 C CA . ASN A 1 88 ? -17.172 10.747 9.432 1.00 71.19 88 ASN A CA 1
ATOM 703 C C . ASN A 1 88 ? -17.077 9.664 10.521 1.00 71.19 88 ASN A C 1
ATOM 705 O O . ASN A 1 88 ? -18.108 9.228 11.042 1.00 71.19 88 ASN A O 1
ATOM 709 N N . VAL A 1 89 ? -15.866 9.229 10.884 1.00 80.69 89 VAL A N 1
ATOM 710 C CA . VAL A 1 89 ? -15.649 8.270 11.972 1.00 80.69 89 VAL A CA 1
ATOM 711 C C . VAL A 1 89 ? -16.007 8.916 13.298 1.00 80.69 89 VAL A C 1
ATOM 713 O O . VAL A 1 89 ? -15.309 9.797 13.796 1.00 80.69 89 VAL A O 1
ATOM 716 N N . SER A 1 90 ? -17.105 8.447 13.883 1.00 81.94 90 SER A N 1
ATOM 717 C CA . SER A 1 90 ? -17.598 8.937 15.173 1.00 81.94 90 SER A CA 1
ATOM 718 C C . SER A 1 90 ? -17.204 8.032 16.338 1.00 81.94 90 SER A C 1
ATOM 720 O O . SER A 1 90 ? -17.137 8.496 17.477 1.00 81.94 90 SER A O 1
ATOM 722 N N . ARG A 1 91 ? -16.918 6.754 16.060 1.00 87.75 91 ARG A N 1
ATOM 723 C CA . ARG A 1 91 ? -16.505 5.756 17.048 1.00 87.75 91 ARG A CA 1
ATOM 724 C C . ARG A 1 91 ? -15.252 5.033 16.583 1.00 87.75 91 ARG A C 1
ATOM 726 O O . ARG A 1 91 ? -15.130 4.715 15.403 1.00 87.75 91 ARG A O 1
ATOM 733 N N . LEU A 1 92 ? -14.354 4.705 17.510 1.00 88.25 92 LEU A N 1
ATOM 734 C CA . LEU A 1 92 ? -13.130 3.964 17.191 1.00 88.25 92 LEU A CA 1
ATOM 735 C C . LEU A 1 92 ? -13.422 2.632 16.479 1.00 88.25 92 LEU A C 1
ATOM 737 O O . LEU A 1 92 ? -12.742 2.284 15.519 1.00 88.25 92 LEU A O 1
ATOM 741 N N . GLU A 1 93 ? -14.466 1.925 16.907 1.00 88.75 93 GLU A N 1
ATOM 742 C CA . GLU A 1 93 ? -14.929 0.667 16.304 1.00 88.75 93 GLU A CA 1
ATOM 743 C C . GLU A 1 93 ? -15.194 0.750 14.792 1.00 88.75 93 GLU A C 1
ATOM 745 O O . GLU A 1 93 ? -14.960 -0.226 14.076 1.00 88.75 93 GLU A O 1
ATOM 750 N N . ASP A 1 94 ? -15.622 1.909 14.281 1.00 88.62 94 ASP A N 1
ATOM 751 C CA . ASP A 1 94 ? -15.957 2.075 12.862 1.00 88.62 94 ASP A CA 1
ATOM 752 C C . ASP A 1 94 ? -14.711 1.877 11.968 1.00 88.62 94 ASP A C 1
ATOM 754 O O . ASP A 1 94 ? -14.812 1.393 10.833 1.00 88.62 94 ASP A O 1
ATOM 758 N N . LEU A 1 95 ? -13.510 2.133 12.510 1.00 86.50 95 LEU A N 1
ATOM 759 C CA . LEU A 1 95 ? -12.233 1.985 11.802 1.00 86.50 95 LEU A CA 1
ATOM 760 C C . LEU A 1 95 ? -11.932 0.565 11.350 1.00 86.50 95 LEU A C 1
ATOM 762 O O . LEU A 1 95 ? -11.199 0.382 10.380 1.00 86.50 95 LEU A O 1
ATOM 766 N N . LYS A 1 96 ? -12.516 -0.448 11.997 1.00 85.75 96 LYS A N 1
ATOM 767 C CA . LYS A 1 96 ? -12.320 -1.856 11.615 1.00 85.75 96 LYS A CA 1
ATOM 768 C C . LYS A 1 96 ? -12.753 -2.136 10.175 1.00 85.75 96 LYS A C 1
ATOM 770 O O . LYS A 1 96 ? -12.280 -3.094 9.557 1.00 85.75 96 LYS A O 1
ATOM 775 N N . THR A 1 97 ? -13.667 -1.318 9.654 1.00 83.50 97 THR A N 1
ATOM 776 C CA . THR A 1 97 ? -14.269 -1.486 8.327 1.00 83.50 97 THR A CA 1
ATOM 777 C C . THR A 1 97 ? -13.750 -0.498 7.288 1.00 83.50 97 THR A C 1
ATOM 779 O O . THR A 1 97 ? -13.923 -0.732 6.093 1.00 83.50 97 THR A O 1
ATOM 782 N N . ILE A 1 98 ? -13.060 0.560 7.713 1.00 83.19 98 ILE A N 1
ATOM 783 C CA . ILE A 1 98 ? -12.611 1.633 6.825 1.00 83.19 98 ILE A CA 1
ATOM 784 C C . ILE A 1 98 ? -11.300 1.248 6.149 1.00 83.19 98 ILE A C 1
ATOM 786 O O . ILE A 1 98 ? -10.408 0.646 6.747 1.00 83.19 98 ILE A O 1
ATOM 790 N N . PHE A 1 99 ? -11.189 1.588 4.868 1.00 78.38 99 PHE A N 1
ATOM 791 C CA . PHE A 1 99 ? -9.983 1.350 4.090 1.00 78.38 99 PHE A CA 1
ATOM 792 C C . PHE A 1 99 ? -9.038 2.556 4.168 1.00 78.38 99 PHE A C 1
ATOM 794 O O . PHE A 1 99 ? -9.391 3.655 3.742 1.00 78.38 99 PHE A O 1
ATOM 801 N N . HIS A 1 100 ? -7.813 2.330 4.648 1.00 76.69 100 HIS A N 1
ATOM 802 C CA . HIS A 1 100 ? -6.729 3.314 4.586 1.00 76.69 100 HIS A CA 1
ATOM 803 C C . HIS A 1 100 ? -6.031 3.234 3.225 1.00 76.69 100 HIS A C 1
ATOM 805 O O . HIS A 1 100 ? -5.767 2.140 2.734 1.00 76.69 100 HIS A O 1
ATOM 811 N N . GLU A 1 101 ? -5.655 4.359 2.618 1.00 73.94 101 GLU A N 1
ATOM 812 C CA . GLU A 1 101 ? -5.056 4.348 1.274 1.00 73.94 101 GLU A CA 1
ATOM 813 C C . GLU A 1 101 ? -3.722 3.598 1.170 1.00 73.94 101 GLU A C 1
ATOM 815 O O . GLU A 1 101 ? -3.407 3.041 0.127 1.00 73.94 101 GLU A O 1
ATOM 820 N N . HIS A 1 102 ? -2.972 3.527 2.265 1.00 76.25 102 HIS A N 1
ATOM 821 C CA . HIS A 1 102 ? -1.748 2.731 2.354 1.00 76.25 102 HIS A CA 1
ATOM 822 C C . HIS A 1 102 ? -1.984 1.269 2.774 1.00 76.25 102 HIS A C 1
ATOM 824 O O . HIS A 1 102 ? -1.026 0.511 2.875 1.00 76.25 102 HIS A O 1
ATOM 830 N N . MET A 1 103 ? -3.222 0.831 3.033 1.00 83.88 103 MET A N 1
ATOM 831 C CA . MET A 1 103 ? -3.489 -0.489 3.626 1.00 83.88 103 MET A CA 1
ATOM 832 C C . MET A 1 103 ? -2.974 -1.646 2.758 1.00 83.88 103 MET A C 1
ATOM 834 O O . MET A 1 103 ? -2.488 -2.632 3.302 1.00 83.88 103 MET A O 1
ATOM 838 N N . ASP A 1 104 ? -2.994 -1.511 1.432 1.00 86.56 104 ASP A N 1
ATOM 839 C CA . ASP A 1 104 ? -2.492 -2.525 0.491 1.00 86.56 104 ASP A CA 1
ATOM 840 C C . ASP A 1 104 ? -0.982 -2.418 0.185 1.00 86.56 104 ASP A C 1
ATOM 842 O O . ASP A 1 104 ? -0.429 -3.257 -0.531 1.00 86.56 104 ASP A O 1
ATOM 846 N N . GLY A 1 105 ? -0.312 -1.400 0.732 1.00 85.62 105 GLY A N 1
ATOM 847 C CA . GLY A 1 105 ? 1.118 -1.157 0.581 1.00 85.62 105 GLY A CA 1
ATOM 848 C C . GLY A 1 105 ? 1.589 -0.841 -0.841 1.00 85.62 105 GLY A C 1
ATOM 849 O O . GLY A 1 105 ? 2.793 -0.879 -1.087 1.00 85.62 105 GLY A O 1
ATOM 850 N N . ILE A 1 106 ? 0.697 -0.552 -1.790 1.00 87.88 106 ILE A N 1
ATOM 851 C CA . ILE A 1 106 ? 1.066 -0.186 -3.160 1.00 87.88 106 ILE A CA 1
ATOM 852 C C . ILE A 1 106 ? 0.953 1.318 -3.355 1.00 87.88 106 ILE A C 1
ATOM 854 O O . ILE A 1 106 ? -0.087 1.925 -3.113 1.00 87.88 106 ILE A O 1
ATOM 858 N N . ILE A 1 107 ? 2.012 1.907 -3.906 1.00 85.44 107 ILE A N 1
ATOM 859 C CA . ILE A 1 107 ? 1.957 3.257 -4.454 1.00 85.44 107 ILE A CA 1
ATOM 860 C C . ILE A 1 107 ? 1.375 3.145 -5.871 1.00 85.44 107 ILE A C 1
ATOM 862 O O . ILE A 1 107 ? 1.960 2.440 -6.704 1.00 85.44 107 ILE A O 1
ATOM 866 N N . PRO A 1 108 ? 0.242 3.806 -6.176 1.00 85.06 108 PRO A N 1
ATOM 867 C CA . PRO A 1 108 ? -0.394 3.711 -7.485 1.00 85.06 108 PRO A CA 1
ATOM 868 C C . PRO A 1 108 ? 0.559 4.081 -8.633 1.00 85.06 108 PRO A C 1
ATOM 870 O O . PRO A 1 108 ? 1.401 4.966 -8.464 1.00 85.06 108 PRO A O 1
ATOM 873 N N . PRO A 1 109 ? 0.439 3.437 -9.807 1.00 86.25 109 PRO A N 1
ATOM 874 C CA . PRO A 1 109 ? 1.295 3.729 -10.951 1.00 86.25 109 PRO A CA 1
ATOM 875 C C . PRO A 1 109 ? 1.090 5.175 -11.423 1.00 86.25 109 PRO A C 1
ATOM 877 O O . PRO A 1 109 ? -0.030 5.591 -11.715 1.00 86.25 109 PRO A O 1
ATOM 880 N N . MET A 1 110 ? 2.181 5.939 -11.522 1.00 84.00 110 MET A N 1
ATOM 881 C CA . MET A 1 110 ? 2.148 7.334 -11.988 1.00 84.00 110 MET A CA 1
ATOM 882 C C . MET A 1 110 ? 2.353 7.448 -13.505 1.00 84.00 110 MET A C 1
ATOM 884 O O . MET A 1 110 ? 1.819 8.345 -14.154 1.00 84.00 110 MET A O 1
ATOM 888 N N . LEU A 1 111 ? 3.104 6.515 -14.094 1.00 87.25 111 LEU A N 1
ATOM 889 C CA . LEU A 1 111 ? 3.418 6.493 -15.522 1.00 87.25 111 LEU A CA 1
ATOM 890 C C . LEU A 1 111 ? 2.324 5.733 -16.280 1.00 87.25 111 LEU A C 1
ATOM 892 O O . LEU A 1 111 ? 2.497 4.574 -16.650 1.00 87.25 111 LEU A O 1
ATOM 896 N N . VAL A 1 112 ? 1.167 6.373 -16.478 1.00 79.31 112 VAL A N 1
ATOM 897 C CA . VAL A 1 112 ? -0.065 5.714 -16.966 1.00 79.31 112 VAL A CA 1
ATOM 898 C C . VAL A 1 112 ? 0.067 5.155 -18.391 1.00 79.31 112 VAL A C 1
ATOM 900 O O . VAL A 1 112 ? -0.474 4.089 -18.690 1.00 79.31 112 VAL A O 1
ATOM 903 N N . THR A 1 113 ? 0.820 5.812 -19.275 1.00 89.12 113 THR A N 1
ATOM 904 C CA . THR A 1 113 ? 0.961 5.389 -20.685 1.00 89.12 113 THR A CA 1
ATOM 905 C C . THR A 1 113 ? 2.230 4.572 -20.926 1.00 89.12 113 THR A C 1
ATOM 907 O O . THR A 1 113 ? 3.259 4.877 -20.322 1.00 89.12 113 THR A O 1
ATOM 910 N N . ASP A 1 114 ? 2.204 3.642 -21.889 1.00 89.62 114 ASP A N 1
ATOM 911 C CA . ASP A 1 114 ? 3.397 2.881 -22.307 1.00 89.62 114 ASP A CA 1
ATOM 912 C C . ASP A 1 114 ? 4.545 3.794 -22.748 1.00 89.62 114 ASP A C 1
ATOM 914 O O . ASP A 1 114 ? 5.690 3.552 -22.390 1.00 89.62 114 ASP A O 1
ATOM 918 N N . LYS A 1 115 ? 4.234 4.906 -23.429 1.00 92.81 115 LYS A N 1
ATOM 919 C CA . LYS A 1 115 ? 5.233 5.898 -23.850 1.00 92.81 115 LYS A CA 1
ATOM 920 C C . LYS A 1 115 ? 6.019 6.473 -22.668 1.00 92.81 115 LYS A C 1
ATOM 922 O O . LYS A 1 115 ? 7.241 6.50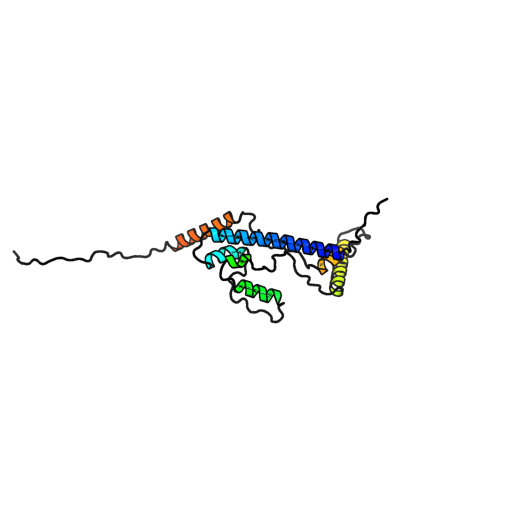9 -22.704 1.00 92.81 115 LYS A O 1
ATOM 927 N N . TRP A 1 116 ? 5.326 6.923 -21.623 1.00 92.31 116 TRP A N 1
ATOM 928 C CA . TRP A 1 116 ? 5.973 7.464 -20.422 1.00 92.31 116 TRP A CA 1
ATOM 929 C C . TRP A 1 116 ? 6.784 6.412 -19.662 1.00 92.31 116 TRP A C 1
ATOM 931 O O . TRP A 1 116 ? 7.849 6.737 -19.145 1.00 92.31 116 TRP A O 1
ATOM 941 N N . ARG A 1 117 ? 6.319 5.157 -19.630 1.00 93.50 117 ARG A N 1
ATOM 942 C CA . ARG A 1 117 ? 7.091 4.045 -19.055 1.00 93.50 117 ARG A CA 1
ATOM 943 C C . ARG A 1 117 ? 8.375 3.788 -19.837 1.00 93.50 117 ARG A C 1
ATOM 945 O O . ARG A 1 117 ? 9.427 3.674 -19.225 1.00 93.50 117 ARG A O 1
ATOM 952 N N . GLN A 1 118 ? 8.297 3.771 -21.165 1.00 93.50 118 GLN A N 1
ATOM 953 C CA . GLN A 1 118 ?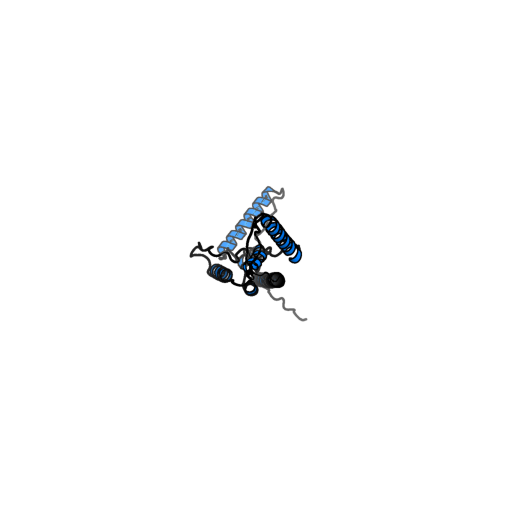 9.456 3.571 -22.031 1.00 93.50 118 GLN A CA 1
ATOM 954 C C . GLN A 1 118 ? 10.503 4.676 -21.842 1.00 93.50 118 GLN A C 1
ATOM 956 O O . GLN A 1 118 ? 11.661 4.376 -21.578 1.00 93.50 118 GLN A O 1
ATOM 961 N N . ILE A 1 119 ? 10.078 5.946 -21.869 1.00 94.56 119 ILE A N 1
ATOM 962 C CA . ILE A 1 119 ? 10.973 7.092 -21.634 1.00 94.56 119 ILE A CA 1
ATOM 963 C C . ILE A 1 119 ? 11.666 6.968 -20.271 1.00 94.56 119 ILE A C 1
ATOM 965 O O . ILE A 1 119 ? 12.859 7.234 -20.155 1.00 94.56 119 ILE A O 1
ATOM 969 N N . PHE A 1 120 ? 10.934 6.560 -19.233 1.00 93.19 120 PHE A N 1
ATOM 970 C CA . PHE A 1 120 ? 11.502 6.373 -17.900 1.00 93.19 120 PHE A CA 1
ATOM 971 C C . PHE A 1 120 ? 12.566 5.266 -17.866 1.00 93.19 120 PHE A C 1
ATOM 973 O O . PHE A 1 120 ? 13.630 5.472 -17.288 1.00 93.19 120 PHE A O 1
ATOM 980 N N . LEU A 1 121 ? 12.308 4.125 -18.510 1.00 94.69 121 LEU A N 1
ATOM 981 C CA . LEU A 1 121 ? 13.255 3.010 -18.582 1.00 94.69 121 LEU A CA 1
ATOM 982 C C . LEU A 1 121 ? 14.528 3.379 -19.351 1.00 94.69 121 LEU A C 1
ATOM 984 O O . LEU A 1 121 ? 15.622 3.140 -18.849 1.00 94.69 121 LEU A O 1
ATOM 988 N N . GLU A 1 122 ? 14.384 4.027 -20.508 1.00 95.00 122 GLU A N 1
ATOM 989 C CA . GLU A 1 122 ? 15.509 4.554 -21.297 1.00 95.00 122 GLU A CA 1
ATOM 990 C C . GLU A 1 122 ? 16.309 5.594 -20.499 1.00 95.00 122 GLU A C 1
ATOM 992 O O . GLU A 1 122 ? 17.536 5.634 -20.547 1.00 95.00 122 GLU A O 1
ATOM 997 N N . THR A 1 123 ? 15.628 6.433 -19.712 1.00 95.06 123 THR A N 1
ATOM 998 C CA . THR A 1 123 ? 16.301 7.412 -18.846 1.00 95.06 123 THR A CA 1
ATOM 999 C C . THR A 1 123 ? 17.122 6.723 -17.756 1.00 95.06 123 THR A C 1
ATOM 1001 O O . THR A 1 123 ? 18.264 7.115 -17.525 1.00 95.06 123 THR A O 1
ATOM 1004 N N . ILE A 1 124 ? 16.573 5.695 -17.095 1.00 92.81 124 ILE A N 1
ATOM 1005 C CA . ILE A 1 124 ? 17.304 4.923 -16.079 1.00 92.81 124 ILE A CA 1
ATOM 1006 C C . ILE A 1 124 ? 18.516 4.229 -16.694 1.00 92.81 124 ILE A C 1
ATOM 1008 O O . ILE A 1 124 ? 19.601 4.315 -16.128 1.00 92.81 124 ILE A O 1
ATOM 1012 N N . GLU A 1 125 ? 18.348 3.579 -17.845 1.00 94.00 125 GLU A N 1
ATOM 1013 C CA . GLU A 1 125 ? 19.444 2.934 -18.568 1.00 94.00 125 GLU A CA 1
ATOM 1014 C C . GLU A 1 125 ? 20.583 3.925 -18.839 1.00 94.00 125 GLU A C 1
ATOM 1016 O O . GLU A 1 125 ? 21.727 3.662 -18.465 1.00 94.00 125 GLU A O 1
ATOM 1021 N N . ASN A 1 126 ? 20.275 5.084 -19.424 1.00 92.50 126 ASN A N 1
ATOM 1022 C CA . ASN A 1 126 ? 21.280 6.099 -19.737 1.00 92.50 126 ASN A CA 1
ATOM 1023 C C . ASN A 1 126 ? 22.009 6.587 -18.478 1.00 92.50 126 ASN A C 1
ATOM 1025 O O . ASN A 1 126 ? 23.236 6.558 -18.436 1.00 92.50 126 ASN A O 1
ATOM 1029 N N . VAL A 1 127 ? 21.277 6.949 -17.419 1.00 92.38 127 VAL A N 1
ATOM 1030 C CA . VAL A 1 127 ? 21.872 7.444 -16.164 1.00 92.38 127 VAL A CA 1
ATOM 1031 C C . VAL A 1 127 ? 22.735 6.377 -15.484 1.00 92.38 127 VAL A C 1
ATOM 1033 O O . VAL A 1 127 ? 23.827 6.679 -14.999 1.00 92.38 127 VAL A O 1
ATOM 1036 N N . CYS A 1 128 ? 22.279 5.124 -15.446 1.00 89.88 128 CYS A N 1
ATOM 1037 C CA . CYS A 1 128 ? 23.040 4.027 -14.851 1.00 89.88 128 CYS A CA 1
ATOM 1038 C C . CYS A 1 128 ? 24.328 3.736 -15.630 1.00 89.88 128 CYS A C 1
ATOM 1040 O O . CYS A 1 128 ? 25.368 3.506 -15.012 1.00 89.88 128 CYS A O 1
ATOM 1042 N N . ASN A 1 129 ? 24.278 3.771 -16.963 1.00 90.12 129 ASN A N 1
ATOM 1043 C CA . ASN A 1 129 ? 25.458 3.579 -17.803 1.00 90.12 129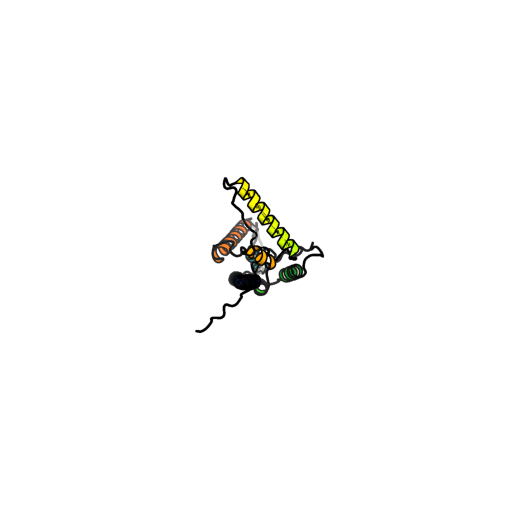 ASN A CA 1
ATOM 1044 C C . ASN A 1 129 ? 26.430 4.763 -17.708 1.00 90.12 129 ASN A C 1
ATOM 1046 O O . ASN A 1 129 ? 27.629 4.541 -17.563 1.00 90.12 129 ASN A O 1
ATOM 1050 N N . GLU A 1 130 ? 25.942 6.006 -17.694 1.00 88.62 130 GLU A N 1
ATOM 1051 C CA . GLU A 1 130 ? 26.777 7.193 -17.464 1.00 88.62 130 GLU A CA 1
ATOM 1052 C C . GLU A 1 130 ? 27.515 7.116 -16.121 1.00 88.62 130 GLU A C 1
ATOM 1054 O O . GLU A 1 130 ? 28.723 7.355 -16.060 1.00 88.62 130 GLU A O 1
ATOM 1059 N N . ALA A 1 131 ? 26.816 6.729 -15.050 1.00 86.56 131 ALA A N 1
ATOM 1060 C CA . ALA A 1 131 ? 27.423 6.541 -13.734 1.00 86.56 131 ALA A CA 1
ATOM 1061 C C . ALA A 1 131 ? 28.454 5.400 -13.731 1.00 86.56 131 ALA A C 1
ATOM 1063 O O . ALA A 1 131 ? 29.521 5.529 -13.132 1.00 86.56 131 ALA A O 1
ATOM 1064 N N . ALA A 1 132 ? 28.170 4.295 -14.426 1.00 83.56 132 ALA A N 1
ATOM 1065 C CA . ALA A 1 132 ? 29.082 3.159 -14.504 1.00 83.56 132 ALA A CA 1
ATOM 1066 C C . ALA A 1 132 ? 30.366 3.473 -15.294 1.00 83.56 132 ALA A C 1
ATOM 1068 O O . ALA A 1 132 ? 31.439 3.018 -14.896 1.00 83.56 132 ALA A O 1
ATOM 1069 N N . VAL A 1 133 ? 30.279 4.280 -16.359 1.00 82.12 133 VAL A N 1
ATOM 1070 C CA . VAL A 1 133 ? 31.440 4.764 -17.132 1.00 82.12 133 VAL A CA 1
ATOM 1071 C C . VAL A 1 133 ? 32.340 5.665 -16.284 1.00 82.12 133 VAL A C 1
ATOM 1073 O O . VAL A 1 133 ? 33.559 5.623 -16.419 1.00 82.12 133 VAL A O 1
ATOM 1076 N N . GLN A 1 134 ? 31.766 6.467 -15.385 1.00 77.25 134 GLN A N 1
ATOM 1077 C CA . GLN A 1 134 ? 32.546 7.328 -14.490 1.00 77.25 134 GLN A CA 1
ATOM 1078 C C . GLN A 1 134 ? 33.294 6.545 -13.398 1.00 77.25 134 GLN A C 1
ATOM 1080 O O . GLN A 1 134 ? 34.342 6.999 -12.938 1.00 77.25 134 GLN A O 1
ATOM 1085 N N . ASP A 1 135 ? 32.772 5.385 -12.989 1.00 72.50 135 ASP A N 1
ATOM 1086 C CA . ASP A 1 135 ? 33.292 4.591 -11.866 1.00 72.50 135 ASP A CA 1
ATOM 1087 C C . ASP A 1 135 ? 34.232 3.443 -12.304 1.00 72.50 135 ASP A C 1
ATOM 1089 O O . ASP A 1 135 ? 35.038 2.951 -11.509 1.00 72.50 135 ASP A O 1
ATOM 1093 N N . LYS A 1 136 ? 34.186 3.007 -13.576 1.00 60.75 136 LYS A N 1
ATOM 1094 C CA . LYS A 1 136 ? 34.958 1.849 -14.068 1.00 60.75 136 LYS A CA 1
ATOM 1095 C C . LYS A 1 136 ? 36.066 2.188 -15.066 1.00 60.75 136 LYS A C 1
ATOM 1097 O O . LYS A 1 136 ? 35.934 3.027 -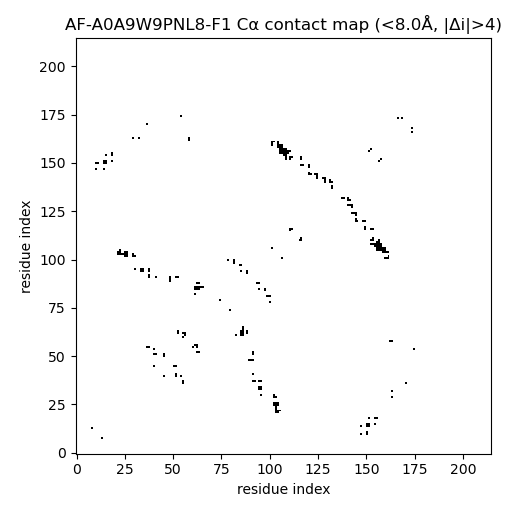15.943 1.00 60.75 136 LYS A O 1
ATOM 1102 N N . LYS A 1 137 ? 37.154 1.411 -14.957 1.00 59.34 137 LYS A N 1
ATOM 1103 C CA . LYS A 1 137 ? 38.253 1.282 -15.938 1.00 59.34 137 LYS A CA 1
ATOM 1104 C C . LYS A 1 137 ? 37.958 0.269 -17.061 1.00 59.34 137 LYS A C 1
ATOM 1106 O O . LYS A 1 137 ? 38.844 0.011 -17.866 1.00 59.34 137 LYS A O 1
ATOM 1111 N N . ASP A 1 138 ? 36.773 -0.343 -17.057 1.00 64.44 138 ASP A N 1
ATOM 1112 C CA . ASP A 1 138 ? 36.339 -1.333 -18.049 1.00 64.44 138 ASP A CA 1
ATOM 1113 C C . ASP A 1 138 ? 35.368 -0.664 -19.022 1.00 64.44 138 ASP A C 1
ATOM 1115 O O . ASP A 1 138 ? 34.238 -0.345 -18.651 1.00 64.44 138 ASP A O 1
ATOM 1119 N N . GLU A 1 139 ? 35.825 -0.450 -20.255 1.00 64.69 139 GLU A N 1
ATOM 1120 C CA . GLU A 1 139 ? 35.081 0.246 -21.316 1.00 64.69 139 GLU A CA 1
ATOM 1121 C C . GLU A 1 139 ? 33.875 -0.562 -21.845 1.00 64.69 139 GLU A C 1
ATOM 1123 O O . GLU A 1 139 ? 32.982 0.012 -22.460 1.00 64.69 139 GLU A O 1
ATOM 1128 N N . ASP A 1 140 ? 33.795 -1.864 -21.541 1.00 76.12 140 ASP A N 1
ATOM 1129 C CA . ASP A 1 140 ? 32.770 -2.784 -22.067 1.00 76.12 140 ASP A CA 1
ATOM 1130 C C . ASP A 1 140 ? 31.577 -3.029 -21.117 1.00 76.12 140 ASP A C 1
ATOM 1132 O O . ASP A 1 140 ? 30.718 -3.876 -21.382 1.00 76.12 140 ASP A O 1
ATOM 1136 N N . PHE A 1 141 ? 31.492 -2.334 -19.979 1.00 80.62 141 PHE A N 1
ATOM 1137 C CA . PHE A 1 141 ? 30.389 -2.547 -19.039 1.00 80.62 141 PHE A CA 1
ATOM 1138 C C . PHE A 1 141 ? 29.121 -1.787 -19.460 1.00 80.62 141 PHE A C 1
ATOM 1140 O O . PHE A 1 141 ? 29.091 -0.560 -19.433 1.00 80.62 141 PHE A O 1
ATOM 1147 N N . HIS A 1 142 ? 28.051 -2.526 -19.770 1.00 86.88 142 HIS A N 1
ATOM 1148 C CA . HIS A 1 142 ? 26.746 -1.976 -20.145 1.00 86.88 142 HIS A CA 1
ATOM 1149 C C . HIS A 1 142 ? 25.607 -2.617 -19.336 1.00 86.88 142 HIS A C 1
ATOM 1151 O O . HIS A 1 142 ? 25.536 -3.840 -19.192 1.00 86.88 142 HIS A O 1
ATOM 1157 N N . ILE A 1 143 ? 24.713 -1.781 -18.810 1.00 87.19 143 ILE A N 1
ATOM 1158 C CA . ILE A 1 143 ? 23.480 -2.164 -18.118 1.00 87.19 143 ILE A CA 1
ATOM 1159 C C . ILE A 1 143 ? 22.320 -1.981 -19.108 1.00 87.19 143 ILE A C 1
ATOM 1161 O O . ILE A 1 143 ? 22.036 -0.833 -19.442 1.00 87.19 143 ILE A O 1
ATOM 1165 N N . PRO A 1 144 ? 21.648 -3.052 -19.565 1.00 89.75 144 PRO A N 1
ATOM 1166 C CA . PRO A 1 144 ? 20.508 -2.936 -20.470 1.00 89.75 144 PRO A CA 1
ATOM 1167 C C . PRO A 1 144 ? 19.233 -2.484 -19.741 1.00 89.75 144 PRO A C 1
ATOM 1169 O O . PRO A 1 144 ? 19.128 -2.581 -18.513 1.00 89.75 144 PRO A O 1
ATOM 1172 N N . VAL A 1 145 ? 18.222 -2.070 -20.511 1.00 90.88 145 VAL A N 1
ATOM 1173 C CA . VAL A 1 145 ? 16.847 -1.871 -20.019 1.00 90.88 145 VAL A CA 1
ATOM 1174 C C . VAL A 1 145 ? 16.339 -3.096 -19.243 1.00 90.88 145 VAL A C 1
ATOM 1176 O O . VAL A 1 145 ? 16.500 -4.238 -19.668 1.00 90.88 145 VAL A O 1
ATOM 1179 N N . CYS A 1 146 ? 15.677 -2.851 -18.107 1.00 90.06 146 CYS A N 1
ATOM 1180 C CA . CYS A 1 146 ? 15.064 -3.889 -17.277 1.00 90.06 146 CYS A CA 1
ATOM 1181 C C . CYS A 1 146 ? 13.564 -4.037 -17.581 1.00 90.06 146 CYS A C 1
ATOM 1183 O O . CYS A 1 146 ? 12.740 -3.216 -17.159 1.00 90.06 146 CYS A O 1
ATOM 1185 N N . ASP A 1 147 ? 13.205 -5.119 -18.274 1.00 89.62 147 ASP A N 1
ATOM 1186 C CA . ASP A 1 147 ? 11.818 -5.447 -18.625 1.00 89.62 147 ASP A CA 1
ATOM 1187 C C . ASP A 1 147 ? 10.956 -5.720 -17.383 1.00 89.62 147 ASP A C 1
ATOM 1189 O O . ASP A 1 147 ? 9.784 -5.328 -17.325 1.00 89.62 147 ASP A O 1
ATOM 1193 N N . GLU A 1 148 ? 11.526 -6.334 -16.341 1.00 90.50 148 GLU A N 1
ATOM 1194 C CA . GLU A 1 148 ? 10.825 -6.580 -15.079 1.00 90.50 148 GLU A CA 1
ATOM 1195 C C . GLU A 1 148 ? 10.424 -5.274 -14.390 1.00 90.50 148 GLU A C 1
ATOM 1197 O O . GLU A 1 148 ? 9.304 -5.167 -13.880 1.00 90.50 148 GLU A O 1
ATOM 1202 N N . LEU A 1 149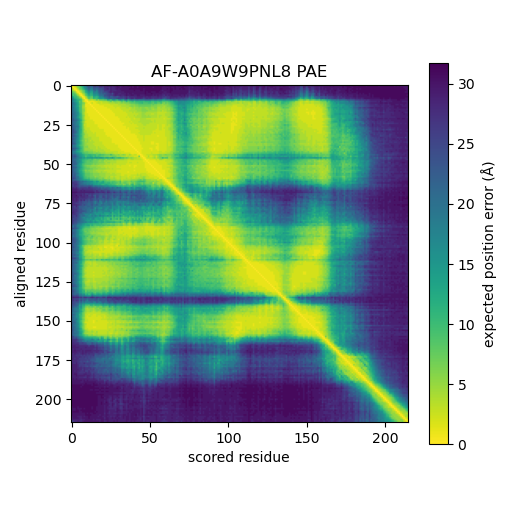 ? 11.299 -4.263 -14.415 1.00 91.12 149 LEU A N 1
ATOM 1203 C CA . LEU A 1 149 ? 10.989 -2.928 -13.908 1.00 91.12 149 LEU A CA 1
ATOM 1204 C C . LEU A 1 149 ? 9.862 -2.296 -14.728 1.00 91.12 149 LEU A C 1
ATOM 1206 O O . LEU A 1 149 ? 8.928 -1.746 -14.146 1.00 91.12 149 LEU A O 1
ATOM 1210 N N . GLY A 1 150 ? 9.896 -2.437 -16.056 1.00 91.25 150 GLY A N 1
ATOM 1211 C CA . GLY A 1 150 ? 8.835 -1.975 -16.953 1.00 91.25 150 GLY A CA 1
ATOM 1212 C C . GLY A 1 150 ? 7.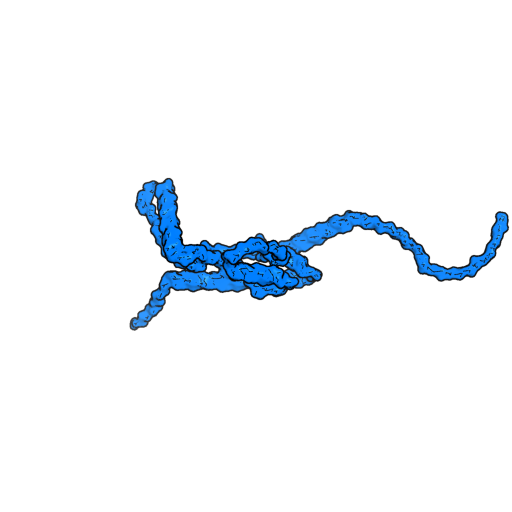470 -2.596 -16.651 1.00 91.25 150 GLY A C 1
ATOM 1213 O O . GLY A 1 150 ? 6.448 -1.901 -16.610 1.00 91.25 150 GLY A O 1
ATOM 1214 N N . HIS A 1 151 ? 7.442 -3.900 -16.375 1.00 92.38 151 HIS A N 1
ATOM 1215 C CA . HIS A 1 151 ? 6.234 -4.587 -15.931 1.00 92.38 151 HIS A CA 1
ATOM 1216 C C . HIS A 1 151 ? 5.790 -4.152 -14.534 1.00 92.38 151 HIS A C 1
ATOM 1218 O O . HIS A 1 151 ? 4.590 -4.011 -14.308 1.00 92.38 151 HIS A O 1
ATOM 1224 N N . PHE A 1 152 ? 6.716 -3.913 -13.604 1.00 92.38 152 PHE A N 1
ATOM 1225 C CA . PHE A 1 152 ? 6.386 -3.467 -12.252 1.00 92.38 152 PHE A CA 1
ATOM 1226 C C . PHE A 1 152 ? 5.738 -2.075 -12.256 1.00 92.38 152 PHE A C 1
ATOM 1228 O O . PHE A 1 152 ? 4.620 -1.924 -11.758 1.00 92.38 152 PHE A O 1
ATOM 1235 N N . ILE A 1 153 ? 6.363 -1.088 -12.912 1.00 92.88 153 ILE A N 1
ATOM 1236 C CA . ILE A 1 153 ? 5.876 0.306 -12.965 1.00 92.88 153 ILE A CA 1
ATOM 1237 C C . ILE A 1 153 ? 4.533 0.466 -13.689 1.00 92.88 153 ILE A C 1
ATOM 1239 O O . ILE A 1 153 ? 3.853 1.481 -13.533 1.00 92.88 153 ILE A O 1
ATOM 1243 N N . LYS A 1 154 ? 4.118 -0.546 -14.463 1.00 92.56 154 LYS A N 1
ATOM 1244 C CA . LYS A 1 154 ? 2.774 -0.629 -15.047 1.00 92.56 154 LYS A CA 1
ATOM 1245 C C . LYS A 1 154 ? 1.686 -0.827 -13.988 1.00 92.56 154 LYS A C 1
ATOM 1247 O O . LYS A 1 154 ? 0.573 -0.342 -14.179 1.00 92.56 154 LYS A O 1
ATOM 1252 N N . TYR A 1 155 ? 1.992 -1.531 -12.899 1.00 90.88 155 TYR A N 1
ATOM 1253 C CA . TYR A 1 155 ? 1.020 -1.892 -11.863 1.00 90.88 155 TYR A CA 1
ATOM 1254 C C . TYR A 1 155 ? 1.254 -1.172 -10.528 1.00 90.88 155 TYR A C 1
ATOM 1256 O O . TYR A 1 155 ? 0.303 -1.013 -9.765 1.00 90.88 155 TYR A O 1
ATOM 1264 N N . ALA A 1 156 ? 2.476 -0.716 -10.245 1.00 90.25 156 ALA A N 1
ATOM 1265 C CA . ALA A 1 156 ? 2.828 -0.011 -9.015 1.00 90.25 156 ALA A CA 1
ATOM 1266 C C . ALA A 1 156 ? 4.008 0.942 -9.238 1.00 90.25 156 ALA A C 1
ATOM 1268 O O . ALA A 1 156 ? 5.009 0.558 -9.826 1.00 90.25 156 ALA A O 1
ATOM 1269 N N . ASN A 1 157 ? 3.944 2.166 -8.714 1.00 87.75 157 ASN A N 1
ATOM 1270 C CA . ASN A 1 157 ? 5.094 3.081 -8.717 1.00 87.75 157 ASN A CA 1
ATOM 1271 C C . ASN A 1 157 ? 6.097 2.770 -7.591 1.00 87.75 157 ASN A C 1
ATOM 1273 O O . ASN A 1 157 ? 7.184 3.335 -7.528 1.00 87.75 157 ASN A O 1
ATOM 1277 N N . GLY A 1 158 ? 5.716 1.886 -6.677 1.00 87.44 158 GLY A N 1
ATOM 1278 C CA . GLY A 1 158 ? 6.517 1.476 -5.541 1.00 87.44 158 GLY A CA 1
ATOM 1279 C C . GLY A 1 158 ? 5.686 0.661 -4.566 1.00 87.44 158 GLY A C 1
ATOM 1280 O O . GLY A 1 158 ? 4.463 0.557 -4.692 1.00 87.44 158 GLY A O 1
ATOM 1281 N N . VAL A 1 159 ? 6.370 0.095 -3.582 1.00 87.25 159 VAL A N 1
ATOM 1282 C CA . VAL A 1 159 ? 5.738 -0.530 -2.425 1.00 87.25 159 VAL A CA 1
ATOM 1283 C C . VAL A 1 159 ? 6.086 0.279 -1.187 1.00 87.25 159 VAL A C 1
ATOM 1285 O O . VAL A 1 159 ? 7.218 0.730 -1.022 1.00 87.25 159 VAL A O 1
ATOM 1288 N N . GLN A 1 160 ? 5.110 0.467 -0.317 1.00 81.25 160 GLN A N 1
ATOM 1289 C CA . GLN A 1 160 ? 5.275 1.111 0.970 1.00 81.25 160 GLN A CA 1
ATOM 1290 C C . GLN A 1 160 ? 4.831 0.116 2.031 1.00 81.25 160 GLN A C 1
ATOM 1292 O O . GLN A 1 160 ? 3.719 -0.399 1.983 1.00 81.25 160 GLN A O 1
ATOM 1297 N N . HIS A 1 161 ? 5.694 -0.159 3.005 1.00 74.25 161 HIS A N 1
ATOM 1298 C CA . HIS A 1 161 ? 5.216 -0.713 4.261 1.00 74.25 161 HIS A CA 1
ATOM 1299 C C . HIS A 1 161 ? 4.649 0.471 5.042 1.00 74.25 161 HIS A C 1
ATOM 1301 O O . HIS A 1 161 ? 5.425 1.362 5.400 1.00 74.25 161 HIS A O 1
ATOM 1307 N N . PRO A 1 162 ? 3.327 0.565 5.250 1.00 65.06 162 PRO A N 1
ATOM 1308 C CA . PRO A 1 162 ? 2.816 1.588 6.135 1.00 65.06 162 PRO A CA 1
ATOM 1309 C C . PRO A 1 162 ? 3.387 1.233 7.495 1.00 65.06 162 PRO A C 1
ATOM 1311 O O . PRO A 1 162 ? 3.261 0.097 7.951 1.00 65.06 162 PRO A O 1
ATOM 1314 N N . ASP A 1 163 ? 4.092 2.181 8.091 1.00 61.69 163 ASP A N 1
ATOM 1315 C CA . ASP A 1 163 ? 4.841 1.981 9.323 1.00 61.69 163 ASP A CA 1
ATOM 1316 C C . ASP A 1 163 ? 3.872 1.940 10.522 1.00 61.69 163 ASP A C 1
ATOM 1318 O O . ASP A 1 163 ? 4.005 2.673 11.497 1.00 61.69 163 ASP A O 1
ATOM 1322 N N . PHE A 1 164 ? 2.848 1.085 10.440 1.00 58.34 164 PHE A N 1
ATOM 1323 C CA . PHE A 1 164 ? 1.953 0.721 11.531 1.00 58.34 164 PHE A CA 1
ATOM 1324 C C . PHE A 1 164 ? 2.755 0.093 12.685 1.00 58.34 164 PHE A C 1
ATOM 1326 O O . PHE A 1 164 ? 2.404 0.223 13.851 1.00 58.34 164 PHE A O 1
ATOM 1333 N N . CYS A 1 165 ? 3.906 -0.501 12.368 1.00 51.06 165 CYS A N 1
ATOM 1334 C CA . CYS A 1 165 ? 4.864 -1.075 13.305 1.00 51.06 165 CYS A CA 1
ATOM 1335 C C . CYS A 1 165 ? 5.835 -0.056 13.929 1.00 51.06 165 CYS A C 1
ATOM 1337 O O . CYS A 1 165 ? 6.827 -0.490 14.517 1.00 51.06 165 CYS A O 1
ATOM 1339 N N . ARG A 1 166 ? 5.593 1.268 13.841 1.00 42.75 166 ARG A N 1
ATOM 1340 C CA . ARG A 1 166 ? 6.532 2.330 14.286 1.00 42.75 166 ARG A CA 1
ATOM 1341 C C . ARG A 1 166 ? 7.094 2.191 15.703 1.00 42.75 166 ARG A C 1
ATOM 1343 O O . ARG A 1 166 ? 8.072 2.846 16.056 1.00 42.75 166 ARG A O 1
ATOM 1350 N N . SER A 1 167 ? 6.533 1.313 16.520 1.00 37.81 167 SER A N 1
ATOM 1351 C CA . SER A 1 167 ? 7.274 0.703 17.607 1.00 37.81 167 SER A CA 1
ATOM 1352 C C . SER A 1 167 ? 7.233 -0.814 17.460 1.00 37.81 167 SER A C 1
ATOM 1354 O O . SER A 1 167 ? 6.208 -1.417 17.747 1.00 37.81 167 SER A O 1
ATOM 1356 N N . GLY A 1 168 ? 8.366 -1.467 17.189 1.00 39.38 168 GLY A N 1
ATOM 1357 C CA . GLY A 1 168 ? 8.576 -2.899 17.478 1.00 39.38 168 GLY A CA 1
ATOM 1358 C C . GLY A 1 168 ? 8.438 -3.263 18.972 1.00 39.38 168 GLY A C 1
ATOM 1359 O O . GLY A 1 168 ? 8.907 -4.304 19.419 1.00 39.38 168 GLY A O 1
ATOM 1360 N N . LYS A 1 169 ? 7.822 -2.383 19.765 1.00 42.75 169 LYS A N 1
ATOM 1361 C CA . LYS A 1 169 ? 7.253 -2.658 21.070 1.00 42.75 169 LYS A CA 1
ATOM 1362 C C . LYS A 1 169 ? 5.829 -3.137 20.815 1.00 42.75 169 LYS A C 1
ATOM 1364 O O . LYS A 1 169 ? 5.063 -2.409 20.192 1.00 42.75 169 LYS A O 1
ATOM 1369 N N . ALA A 1 170 ? 5.472 -4.316 21.324 1.00 43.78 170 ALA A N 1
ATOM 1370 C CA . ALA A 1 170 ? 4.071 -4.701 21.457 1.00 43.78 170 ALA A CA 1
ATOM 1371 C C . ALA A 1 170 ? 3.276 -3.476 21.942 1.00 43.78 170 ALA A C 1
ATOM 1373 O O . ALA A 1 170 ? 3.668 -2.856 22.936 1.00 43.78 170 ALA A O 1
ATOM 1374 N N . SER A 1 171 ? 2.239 -3.106 21.195 1.00 51.41 171 SER A N 1
ATOM 1375 C CA . SER A 1 171 ? 1.312 -1.983 21.413 1.00 51.41 171 SER A CA 1
ATOM 1376 C C . SER A 1 171 ? 1.061 -1.662 22.896 1.00 51.41 171 SER A C 1
ATOM 1378 O O . SER A 1 171 ? 1.143 -0.506 23.321 1.00 51.41 171 SER A O 1
ATOM 1380 N N . THR A 1 172 ? 0.940 -2.704 23.718 1.00 50.59 172 THR A N 1
ATOM 1381 C CA . THR A 1 172 ? 0.818 -2.631 25.181 1.00 50.59 172 THR A CA 1
ATOM 1382 C C . THR A 1 172 ? 1.858 -1.765 25.904 1.00 50.59 172 THR A C 1
ATOM 1384 O O . THR A 1 172 ? 1.509 -1.092 26.872 1.00 50.59 172 THR A O 1
ATOM 1387 N N . GLN A 1 173 ? 3.130 -1.754 25.496 1.00 51.44 173 GLN A N 1
ATOM 1388 C CA . GLN A 1 173 ? 4.193 -1.014 26.189 1.00 51.44 173 GLN A CA 1
ATOM 1389 C C . GLN A 1 173 ? 4.135 0.485 25.855 1.00 51.44 173 GLN A C 1
ATOM 1391 O O . GLN A 1 173 ? 4.242 1.318 26.753 1.00 51.44 173 GLN A O 1
ATOM 1396 N N . TYR A 1 174 ? 3.919 0.837 24.584 1.00 56.22 174 TYR A N 1
ATOM 1397 C CA . TYR A 1 174 ? 3.840 2.233 24.142 1.00 56.22 174 TYR A CA 1
ATOM 1398 C C . TYR A 1 174 ? 2.582 2.924 24.685 1.00 56.22 174 TYR A C 1
ATOM 1400 O O . TYR A 1 174 ? 2.658 4.046 25.195 1.00 56.22 174 TYR A O 1
ATOM 1408 N N . ILE A 1 175 ? 1.441 2.227 24.664 1.00 56.72 175 ILE A N 1
ATOM 1409 C CA . ILE A 1 175 ? 0.174 2.775 25.154 1.00 56.72 175 ILE A CA 1
ATOM 1410 C C . ILE A 1 175 ? 0.190 2.926 26.684 1.00 56.72 175 ILE A C 1
ATOM 1412 O O . ILE A 1 175 ? -0.233 3.964 27.200 1.00 56.72 175 ILE A O 1
ATOM 1416 N N . LYS A 1 176 ? 0.762 1.963 27.426 1.00 59.00 176 LYS A N 1
ATOM 1417 C CA . LYS A 1 176 ? 0.975 2.101 28.880 1.00 59.00 176 LYS A CA 1
ATOM 1418 C C . LYS A 1 176 ? 1.899 3.268 29.219 1.00 59.00 176 LYS A C 1
ATOM 1420 O O . LYS A 1 176 ? 1.571 4.046 30.109 1.00 59.00 176 LYS A O 1
ATOM 1425 N N . GLU A 1 177 ? 3.017 3.420 28.506 1.00 60.22 177 GLU A N 1
ATOM 1426 C CA . GLU A 1 177 ? 3.953 4.537 28.700 1.00 60.22 177 GLU A CA 1
ATOM 1427 C C . GLU A 1 177 ? 3.254 5.893 28.469 1.00 60.22 177 GLU A C 1
ATOM 1429 O O . GLU A 1 177 ? 3.411 6.812 29.276 1.00 60.22 177 GLU A O 1
ATOM 1434 N N . HIS A 1 178 ? 2.425 6.018 27.424 1.00 58.31 178 HIS A N 1
ATOM 1435 C CA . HIS A 1 178 ? 1.685 7.252 27.121 1.00 58.31 178 HIS A CA 1
ATOM 1436 C C . HIS A 1 178 ? 0.540 7.554 28.101 1.00 58.31 178 HIS A C 1
ATOM 1438 O O . HIS A 1 178 ? 0.354 8.719 28.473 1.00 58.31 178 HIS A O 1
ATOM 1444 N N . LEU A 1 179 ? -0.204 6.543 28.560 1.00 60.00 179 LEU A N 1
ATOM 1445 C CA . LEU A 1 179 ? -1.214 6.715 29.610 1.00 60.00 179 LEU A CA 1
ATOM 1446 C C . LEU A 1 179 ? -0.564 7.148 30.929 1.00 60.00 179 LEU A C 1
ATOM 1448 O O . LEU A 1 179 ? -1.021 8.106 31.553 1.00 60.00 179 LEU A O 1
ATOM 1452 N N . ASP A 1 180 ? 0.541 6.516 31.320 1.00 58.91 180 ASP A N 1
ATOM 1453 C CA . ASP A 1 180 ? 1.264 6.833 32.553 1.00 58.91 180 ASP A CA 1
ATOM 1454 C C . ASP A 1 180 ? 1.867 8.256 32.508 1.00 58.91 180 ASP A C 1
ATOM 1456 O O . ASP A 1 180 ? 1.787 9.014 33.478 1.00 58.91 180 ASP A O 1
ATOM 1460 N N . LEU A 1 181 ? 2.367 8.693 31.344 1.00 56.94 181 LEU A N 1
ATOM 1461 C CA . LEU A 1 181 ? 2.797 10.078 31.091 1.00 56.94 181 LEU A CA 1
ATOM 1462 C C . LEU A 1 181 ? 1.643 11.093 31.183 1.00 56.94 181 LEU A C 1
ATOM 1464 O O . LEU A 1 181 ? 1.823 12.166 31.774 1.00 56.94 181 LEU A O 1
ATOM 1468 N N . ARG A 1 182 ? 0.451 10.777 30.656 1.00 54.72 182 ARG A N 1
ATOM 1469 C CA . ARG A 1 182 ? -0.729 11.656 30.775 1.00 54.72 182 ARG A CA 1
ATOM 1470 C C . ARG A 1 182 ? -1.253 11.717 32.208 1.00 54.72 182 ARG A C 1
ATOM 1472 O O . ARG A 1 182 ? -1.529 12.818 32.682 1.00 54.72 182 ARG A O 1
ATOM 1479 N N . HIS A 1 183 ? -1.318 10.598 32.929 1.00 55.47 183 HIS A N 1
ATOM 1480 C CA . HIS A 1 183 ? -1.711 10.581 34.343 1.00 55.47 183 HIS A CA 1
ATOM 1481 C C . HIS A 1 183 ? -0.720 11.354 35.224 1.00 55.47 183 HIS A C 1
ATOM 1483 O O . HIS A 1 183 ? -1.147 12.143 36.067 1.00 55.47 183 HIS A O 1
ATOM 1489 N N . LYS A 1 184 ? 0.592 11.231 34.982 1.00 54.09 184 LYS A N 1
ATOM 1490 C CA . LYS A 1 184 ? 1.626 12.028 35.671 1.00 54.09 184 LYS A CA 1
ATOM 1491 C C . LYS A 1 184 ? 1.523 13.525 35.362 1.00 54.09 184 LYS A C 1
ATOM 1493 O O . LYS A 1 184 ? 1.724 14.352 36.252 1.00 54.09 184 LYS A O 1
ATOM 1498 N N . THR A 1 185 ? 1.174 13.885 34.128 1.00 46.59 185 THR A N 1
ATOM 1499 C CA . THR A 1 185 ? 0.969 15.285 33.715 1.00 46.59 185 THR A CA 1
ATOM 1500 C C . THR A 1 185 ? -0.306 15.879 34.323 1.00 46.59 185 THR A C 1
ATOM 1502 O O . THR A 1 185 ? -0.273 16.989 34.853 1.00 46.59 185 THR A O 1
ATOM 1505 N N . LEU A 1 186 ? -1.412 15.128 34.336 1.00 50.22 186 LEU A N 1
ATOM 1506 C CA . LEU A 1 186 ? -2.661 15.517 35.002 1.00 50.22 186 LEU A CA 1
ATOM 1507 C C . LEU A 1 186 ? -2.482 15.642 36.523 1.00 50.22 186 LEU A C 1
ATOM 1509 O O . LEU A 1 186 ? -2.953 16.612 37.110 1.00 50.22 186 LEU A O 1
ATOM 1513 N N . ALA A 1 187 ? -1.734 14.733 37.156 1.00 51.12 187 ALA A N 1
ATOM 1514 C CA . ALA A 1 187 ? -1.427 14.796 38.585 1.00 51.12 187 ALA A CA 1
ATOM 1515 C C . ALA A 1 187 ? -0.562 16.017 38.952 1.00 51.12 187 ALA A C 1
ATOM 1517 O O . ALA A 1 187 ? -0.830 16.665 39.964 1.00 51.12 187 ALA A O 1
ATOM 1518 N N . ARG A 1 188 ? 0.416 16.389 38.108 1.00 48.00 188 ARG A N 1
ATOM 1519 C CA . ARG A 1 188 ? 1.208 17.626 38.270 1.00 48.00 188 ARG A CA 1
ATOM 1520 C C . ARG A 1 188 ? 0.381 18.895 38.068 1.00 48.00 188 ARG A C 1
ATOM 1522 O O . ARG A 1 188 ? 0.587 19.873 38.778 1.00 48.00 188 ARG A O 1
ATOM 1529 N N . ASN A 1 189 ? -0.571 18.881 37.138 1.00 46.06 189 ASN A N 1
ATOM 1530 C CA . ASN A 1 189 ? -1.442 20.033 36.888 1.00 46.06 189 ASN A CA 1
ATOM 1531 C C . ASN A 1 189 ? -2.577 20.156 37.921 1.00 46.06 189 ASN A C 1
ATOM 1533 O O . ASN A 1 189 ? -3.106 21.248 38.115 1.00 46.06 189 ASN A O 1
ATOM 1537 N N . SER A 1 190 ? -2.899 19.073 38.636 1.00 43.66 190 SER A N 1
ATOM 1538 C CA . SER A 1 190 ? -3.818 19.065 39.781 1.00 43.66 190 SER A CA 1
ATOM 1539 C C . SER A 1 190 ? -3.174 19.549 41.091 1.00 43.66 190 SER A C 1
ATOM 1541 O O . SER A 1 190 ? -3.883 19.718 42.080 1.00 43.66 190 SER A O 1
ATOM 1543 N N . THR A 1 191 ? -1.857 19.794 41.128 1.00 42.75 191 THR A N 1
ATOM 1544 C CA . THR A 1 191 ? -1.145 20.330 42.307 1.00 42.75 191 THR A CA 1
ATOM 1545 C C . THR A 1 191 ? -1.025 21.862 42.299 1.00 42.75 191 THR A C 1
ATOM 1547 O O . THR A 1 191 ? -0.072 22.422 42.836 1.00 42.75 191 THR A O 1
ATOM 1550 N N . ARG A 1 192 ? -1.997 22.579 41.721 1.00 39.03 192 ARG A N 1
ATOM 1551 C CA . ARG A 1 192 ? -2.254 23.971 42.125 1.00 39.03 192 ARG A CA 1
ATOM 1552 C C . ARG A 1 192 ? -3.253 23.936 43.283 1.00 39.03 192 ARG A C 1
ATOM 1554 O O . ARG A 1 192 ? -4.328 23.366 43.105 1.00 39.03 192 ARG A O 1
ATOM 1561 N N . PRO A 1 193 ? -2.930 24.491 44.463 1.00 31.94 193 PRO A N 1
ATOM 1562 C CA . PRO A 1 193 ? -3.828 24.425 45.602 1.00 31.94 193 PRO A CA 1
ATOM 1563 C C . PRO A 1 193 ? -5.076 25.256 45.295 1.00 31.94 193 PRO A C 1
ATOM 1565 O O . PRO A 1 193 ? -5.018 26.481 45.206 1.00 31.94 193 PRO A O 1
ATOM 1568 N N . LEU A 1 194 ? -6.217 24.584 45.142 1.00 34.41 194 LEU A N 1
ATOM 1569 C CA . LEU A 1 194 ? -7.506 25.208 45.400 1.00 34.41 194 LEU A CA 1
ATOM 1570 C C . LEU A 1 194 ? -7.510 25.565 46.888 1.00 34.41 194 LEU A C 1
ATOM 1572 O O . LEU A 1 194 ? -7.642 24.691 47.746 1.00 34.41 194 LEU A O 1
ATOM 1576 N N . VAL A 1 195 ? -7.312 26.847 47.192 1.00 37.47 195 VAL A N 1
ATOM 1577 C CA . VAL A 1 195 ? -7.630 27.415 48.502 1.00 37.47 195 VAL A CA 1
ATOM 1578 C C . VAL A 1 195 ? -9.143 27.291 48.663 1.00 37.47 195 VAL A C 1
ATOM 1580 O O . VAL A 1 195 ? -9.906 28.153 48.242 1.00 37.47 195 VAL A O 1
ATOM 1583 N N . ILE A 1 196 ? -9.584 26.159 49.204 1.00 33.53 196 ILE A N 1
ATOM 1584 C CA . ILE A 1 196 ? -10.941 25.986 49.705 1.00 33.53 196 ILE A CA 1
ATOM 1585 C C . ILE A 1 196 ? -10.890 26.448 51.158 1.00 33.53 196 ILE A C 1
ATOM 1587 O O . ILE A 1 196 ? -10.499 25.689 52.047 1.00 33.53 196 ILE A O 1
ATOM 1591 N N . GLU A 1 197 ? -11.254 27.708 51.395 1.00 33.28 197 GLU A N 1
ATOM 1592 C CA . GLU A 1 197 ? -11.612 28.189 52.728 1.00 33.28 197 GLU A CA 1
ATOM 1593 C C . GLU A 1 197 ? -12.800 27.356 53.232 1.00 33.28 197 GLU A C 1
ATOM 1595 O O . GLU A 1 197 ? -13.963 27.595 52.906 1.00 33.28 197 GLU A O 1
ATOM 1600 N N . ARG A 1 198 ? -12.507 26.323 54.026 1.00 33.56 198 ARG A N 1
ATOM 1601 C CA . ARG A 1 198 ? -13.511 25.649 54.847 1.00 33.56 198 ARG A CA 1
ATOM 1602 C C . ARG A 1 198 ? -13.866 26.567 56.017 1.00 33.56 198 ARG A C 1
ATOM 1604 O O . ARG A 1 198 ? -13.194 26.538 57.043 1.00 33.56 198 ARG A O 1
ATOM 1611 N N . ARG A 1 199 ? -14.968 27.307 55.909 1.00 30.25 199 ARG A N 1
ATOM 1612 C CA . ARG A 1 199 ? -15.820 27.585 57.075 1.00 30.25 199 ARG A CA 1
ATOM 1613 C C . ARG A 1 199 ? -17.032 26.669 57.005 1.00 30.25 199 ARG A C 1
ATOM 1615 O O . ARG A 1 199 ? -18.035 26.986 56.380 1.00 30.25 199 ARG A O 1
ATOM 1622 N N . PHE A 1 200 ? -16.893 25.507 57.628 1.00 30.58 200 PHE A N 1
ATOM 1623 C CA . PHE A 1 200 ? -18.021 24.712 58.094 1.00 30.58 200 PHE A CA 1
ATOM 1624 C C . PHE A 1 200 ? -18.199 25.026 59.573 1.00 30.58 200 PHE A C 1
ATOM 1626 O O . PHE A 1 200 ? -17.208 24.948 60.293 1.00 30.58 200 PHE A O 1
ATOM 1633 N N . GLU A 1 201 ? -19.415 25.391 59.989 1.00 33.44 201 GLU A N 1
ATOM 1634 C CA . GLU A 1 201 ? -20.159 24.776 61.107 1.00 33.44 201 GLU A CA 1
ATOM 1635 C C . GLU A 1 201 ? -21.502 25.514 61.369 1.00 33.44 201 GLU A C 1
ATOM 1637 O O . GLU A 1 201 ? -21.685 26.619 60.856 1.00 33.44 201 GLU A O 1
ATOM 1642 N N . PRO A 1 202 ? -22.519 24.885 62.002 1.00 37.62 202 PRO A N 1
ATOM 1643 C CA . PRO A 1 202 ? -23.539 24.116 61.284 1.00 37.62 202 PRO A CA 1
ATOM 1644 C C . PRO A 1 202 ? -24.986 24.580 61.578 1.00 37.62 202 PRO A C 1
ATOM 1646 O O . PRO A 1 202 ? -25.275 25.288 62.539 1.00 37.62 202 PRO A O 1
ATOM 1649 N N . LEU A 1 203 ? -25.927 24.120 60.748 1.00 32.28 203 LEU A N 1
ATOM 1650 C CA . LEU A 1 203 ? -27.373 24.249 60.950 1.00 32.28 203 LEU A CA 1
ATOM 1651 C C . LEU A 1 203 ? -27.904 23.122 61.855 1.00 32.28 203 LEU A C 1
ATOM 1653 O O . LEU A 1 203 ? -27.953 21.977 61.413 1.00 32.28 203 LEU A O 1
ATOM 1657 N N . CYS A 1 204 ? -28.358 23.449 63.069 1.00 32.47 204 CYS A N 1
ATOM 1658 C CA . CYS A 1 204 ? -29.740 23.210 63.538 1.00 32.47 204 CYS A CA 1
ATOM 1659 C C . CYS A 1 204 ? -29.951 23.697 64.994 1.00 32.47 204 CYS A C 1
ATOM 1661 O O . CYS A 1 204 ? -29.042 23.561 65.812 1.00 32.47 204 CYS A O 1
ATOM 1663 N N . PRO A 1 205 ? -31.138 24.244 65.338 1.00 47.28 205 PRO A N 1
ATOM 1664 C CA . PRO A 1 205 ? -31.464 24.766 66.672 1.00 47.28 205 PRO A CA 1
ATOM 1665 C C . PRO A 1 205 ? -32.044 23.675 67.596 1.00 47.28 205 PRO A C 1
ATOM 1667 O O . PRO A 1 205 ? -32.495 22.637 67.104 1.00 47.28 205 PRO A O 1
ATOM 1670 N N . PRO A 1 206 ? -32.085 23.902 68.927 1.00 41.34 206 PRO A N 1
ATOM 1671 C CA . PRO A 1 206 ? -33.387 24.223 69.536 1.00 41.34 206 PRO A CA 1
ATOM 1672 C C . PRO A 1 206 ? -33.369 25.174 70.767 1.00 41.34 206 PRO A C 1
ATOM 1674 O O . PRO A 1 206 ? -32.437 25.200 71.559 1.00 41.34 206 PRO A O 1
ATOM 1677 N N . SER A 1 207 ? -34.497 25.881 70.925 1.00 36.59 207 SER A N 1
ATOM 1678 C CA . SER A 1 207 ? -35.234 26.194 72.173 1.00 36.59 207 SER A CA 1
ATOM 1679 C C . SER A 1 207 ? -34.630 27.047 73.312 1.00 36.59 207 SER A C 1
ATOM 1681 O O . SER A 1 207 ? -33.918 26.568 74.181 1.00 36.59 207 SER A O 1
ATOM 1683 N N . VAL A 1 208 ? -35.102 28.301 73.359 1.00 44.12 208 VAL A N 1
ATOM 1684 C CA . VAL A 1 208 ? -35.638 29.091 74.500 1.00 44.12 208 VAL A CA 1
ATOM 1685 C C . VAL A 1 208 ? -35.310 28.667 75.950 1.00 44.12 208 VAL A C 1
ATOM 1687 O O . VAL A 1 208 ? -35.886 27.712 76.461 1.00 44.12 208 VAL A O 1
ATOM 1690 N N . GLN A 1 209 ? -34.557 29.532 76.645 1.00 39.44 209 GLN A N 1
ATOM 1691 C CA . GLN A 1 209 ? -34.665 29.991 78.054 1.00 39.44 209 GLN A CA 1
ATOM 1692 C C . GLN A 1 209 ? -33.649 31.159 78.168 1.00 39.44 209 GLN A C 1
ATOM 1694 O O . GLN A 1 209 ? -32.513 30.997 77.752 1.00 39.44 209 GLN A O 1
ATOM 1699 N N . GLY A 1 210 ? -33.922 32.405 78.562 1.00 38.25 210 GLY A N 1
ATOM 1700 C CA . GLY A 1 210 ? -34.892 32.951 79.502 1.00 38.25 210 GLY A CA 1
ATOM 1701 C C . GLY A 1 210 ? -34.162 33.401 80.781 1.00 38.25 210 GLY A C 1
ATOM 1702 O O . GLY A 1 210 ? -33.835 32.540 81.581 1.00 38.25 210 GLY A O 1
ATOM 1703 N N . MET A 1 211 ? -33.995 34.727 80.971 1.00 35.38 211 MET A N 1
ATOM 1704 C CA . MET A 1 211 ? -33.745 35.453 82.251 1.00 35.38 211 MET A CA 1
ATOM 1705 C C . MET A 1 211 ? -32.298 35.463 82.822 1.00 35.38 211 MET A C 1
ATOM 1707 O O . MET A 1 211 ? -31.769 34.427 83.185 1.00 35.38 211 MET A O 1
ATOM 1711 N N . THR A 1 212 ? -31.524 36.564 82.733 1.00 41.47 212 THR A N 1
ATOM 1712 C CA . THR A 1 212 ? -31.442 37.827 83.540 1.00 41.47 212 THR A CA 1
ATOM 1713 C C . THR A 1 212 ? -30.541 37.803 84.796 1.00 41.47 212 THR A C 1
ATOM 1715 O O . THR A 1 212 ? -30.647 36.902 85.617 1.00 41.47 212 THR A O 1
ATOM 1718 N N . ASN A 1 213 ? -29.800 38.921 84.954 1.00 39.81 213 ASN A N 1
ATOM 1719 C CA . ASN A 1 213 ? -29.057 39.495 86.107 1.00 39.81 213 ASN A CA 1
ATOM 1720 C C . ASN A 1 213 ? -27.613 38.998 86.325 1.00 39.81 213 ASN A C 1
ATOM 1722 O O . ASN A 1 213 ? -27.390 37.811 86.513 1.00 39.81 213 ASN A O 1
ATOM 1726 N N . MET A 1 214 ? -26.558 39.815 86.156 1.00 42.19 214 MET A N 1
ATOM 1727 C CA . MET A 1 214 ? -26.137 41.061 86.848 1.00 42.19 214 MET A CA 1
ATOM 1728 C C . MET A 1 214 ? -25.974 40.909 88.369 1.00 42.19 214 MET A C 1
ATOM 1730 O O . MET A 1 214 ? -26.959 40.874 89.104 1.00 42.19 214 MET A O 1
ATOM 1734 N N . GLN A 1 215 ? -24.708 40.877 88.794 1.00 52.88 215 GLN A N 1
ATOM 1735 C CA . GLN A 1 215 ? -24.212 41.438 90.051 1.00 52.88 215 GLN A CA 1
ATOM 1736 C C . GLN A 1 215 ? -23.389 42.679 89.715 1.00 52.88 215 GLN A C 1
ATOM 1738 O O . GLN A 1 215 ? -22.721 42.648 88.654 1.00 52.88 215 GLN A O 1
#

Foldseek 3Di:
DDDDDPPPQPLLNVLVVVLVVLLVVQLVVLLVLLVVLLVVLVVVVDPDQVSSQVLCCVLPVLACDPDPPPDDPPPPPVVVVLSVLRNPDPHSVSVSPRDDPCSSQFAAQPQADLVSLVVVQVVCQVVVVVVVVVVDPDPPDGDDRDVSVSSNSNGGPDGGNSPSPVDPPDSVVVVVVVVVVVVVVVVVVVPPDPPPPDPDDDDDDDDDDDDDDDD

Mean predicted aligned error: 15.61 Å

Radius of gyration: 32.63 Å; Cα contacts (8 Å, |Δi|>4): 149; chains: 1; bounding box: 74×81×114 Å